Protein AF-X1F5Z0-F1 (afdb_monomer)

pLDDT: mean 87.12, std 14.04, range [44.06, 98.88]

Organism: NCBI:txid412755

Secondary structure (DSSP, 8-state):
-PPPPHHHHHHHHHHHHHHHHHHHHHHHHHHHHHHHHHHHHHHT----------------TTTSEE---EEE-SGGGGGGS-B-SSSSS-EEEESEEEE-SSSEEEEEES--S-EEEES-EEE-SSEEEEEESPPTT-EEEES-EEES-SEEEEEES-TT-EEES-EEES--EEEE-SSHHHHHT-EEES-EETTEE-----S-SSPPP-TTTB-

Radius of gyration: 33.87 Å; Cα contacts (8 Å, |Δi|>4): 432; chains: 1; bounding box: 71×100×68 Å

Foldseek 3Di:
DDDDPPVVVVVVVVVVVVVVVVVVVVVVVVVVVVVVVVVVVVVPPPPPPPPPPVPLPQDDLVQAAEDEAAEAAEPVSQPVADFCLDPPTGGEAERYEYADAAQERYYHEDEAAAYEYESYEAEYAAERHEYEHYDELRAEYESYEAEPHQADYEAYNHFLYEDEHYEYHNHYYHYHDPDPVRVVNYHHYNYYYNRAGADDDDPDDPDDDDVVRHD

Mean predicted aligned error: 12.74 Å

Nearest PDB structures (foldseek):
  6kfn-assembly1_A  TM=4.019E-01  e=7.550E-01  Paenibacillus sp. FPU-7
  2pyg-assembly1_A  TM=3.077E-01  e=1.567E+00  unclassified
  3grh-assembly1_A  TM=3.415E-01  e=6.084E+00  Escherichia coli K-12

Solvent-accessible surface area (backbone atoms only — not comparable to full-atom values): 11367 Å² total; per-residue (Å²): 134,85,77,73,57,70,67,58,53,53,50,52,50,54,52,51,52,54,51,50,54,50,51,53,52,50,52,52,51,52,51,50,52,51,53,52,49,53,51,51,56,63,68,61,65,72,77,72,76,74,70,73,69,74,74,80,78,68,82,52,76,84,78,31,46,79,43,75,69,44,75,29,73,39,68,75,62,46,71,85,45,54,68,65,17,54,83,85,48,28,28,41,48,70,36,34,24,24,75,47,88,43,54,51,18,35,34,39,30,58,29,78,63,20,29,28,43,28,53,26,36,24,28,8,55,35,24,8,34,34,38,34,50,31,44,68,59,24,47,35,42,32,47,28,39,18,36,64,7,70,26,15,35,34,40,33,52,37,38,40,23,37,43,31,49,28,36,16,36,79,27,38,82,43,79,45,58,96,43,71,69,46,56,68,45,43,50,70,42,75,28,28,20,74,91,23,44,47,75,76,87,74,95,77,74,96,71,86,82,61,66,91,63,38,73

InterPro domains:
  IPR011050 Pectin lyase fold/virulence factor [SSF51126] (84-204)
  IPR012334 Pectin lyase fold [G3DSA:2.160.20.10] (54-210)
  IPR022441 Parallel beta-helix repeat-2 [TIGR03804] (128-172)
  IPR039448 Right handed beta helix domain [PF13229] (92-168)

Sequence (215 aa):
ETQPPLEESITQNIYSIKSLIKCDLVKKKIILILLILTLAISALNINVQITAEENNYRPTSLELTPHDRISITSDSEFEVFPGSGTSEDPYLIDGYNITTTSDEGIYIRGTTKYFIIRNCYVDAREYGISIRNVAGGTATVINNTCDNNEYGILLWHSVSSTVANNTFTNCGLKIVEDTIDAYLSHTVENNWVNGKILGFYTNLDSTIIDEPVYG

Structure (mmCIF, N/CA/C/O backbone):
data_AF-X1F5Z0-F1
#
_entry.id   AF-X1F5Z0-F1
#
loop_
_atom_site.group_PDB
_atom_site.id
_atom_site.type_symbol
_atom_site.label_atom_id
_atom_site.label_alt_id
_atom_site.label_comp_id
_atom_site.label_asym_id
_atom_site.label_entity_id
_atom_site.label_seq_id
_atom_site.pdbx_PDB_ins_code
_atom_site.Cartn_x
_atom_site.Cartn_y
_atom_site.Cartn_z
_atom_site.occupancy
_atom_site.B_iso_or_equiv
_atom_site.auth_seq_id
_atom_site.auth_comp_id
_atom_site.auth_asym_id
_atom_site.auth_atom_id
_atom_site.pdbx_PDB_model_num
ATOM 1 N N . GLU A 1 1 ? -41.519 79.702 -41.492 1.00 51.94 1 GLU A N 1
ATOM 2 C CA . GLU A 1 1 ? -42.037 78.535 -40.750 1.00 51.94 1 GLU A CA 1
ATOM 3 C C . GLU A 1 1 ? -42.952 79.032 -39.645 1.00 51.94 1 GLU A C 1
ATOM 5 O O . GLU A 1 1 ? -42.532 79.863 -38.851 1.00 51.94 1 GLU A O 1
ATOM 10 N N . THR A 1 2 ? -44.224 78.641 -39.659 1.00 59.22 2 THR A N 1
ATOM 11 C CA . THR A 1 2 ? -45.218 79.060 -38.662 1.00 59.22 2 THR A CA 1
ATOM 12 C C . THR A 1 2 ? -45.065 78.212 -37.402 1.00 59.22 2 THR A C 1
ATOM 14 O O . THR A 1 2 ? -45.242 76.998 -37.457 1.00 59.22 2 THR A O 1
ATOM 17 N N . GLN A 1 3 ? -44.710 78.845 -36.284 1.00 59.31 3 GLN A N 1
ATOM 18 C CA . GLN A 1 3 ? -44.621 78.216 -34.964 1.00 59.31 3 GLN A CA 1
ATOM 19 C C . GLN A 1 3 ? -45.984 77.584 -34.591 1.00 59.31 3 GLN A C 1
ATOM 21 O O . GLN A 1 3 ? -47.010 78.224 -34.841 1.00 59.31 3 GLN A O 1
ATOM 26 N N . PRO A 1 4 ? -46.033 76.353 -34.041 1.00 64.12 4 PRO A N 1
ATOM 27 C CA . PRO A 1 4 ? -47.300 75.681 -33.749 1.00 64.12 4 PRO A CA 1
ATOM 28 C C . PRO A 1 4 ? -48.141 76.485 -32.736 1.00 64.12 4 PRO A C 1
ATOM 30 O O . PRO A 1 4 ? -47.559 77.172 -31.886 1.00 64.12 4 PRO A O 1
ATOM 33 N N . PRO A 1 5 ? -49.489 76.421 -32.801 1.00 73.00 5 PRO A N 1
ATOM 34 C CA . PRO A 1 5 ? -50.378 77.099 -31.861 1.00 73.00 5 PRO A CA 1
ATOM 35 C C . PRO A 1 5 ? -49.981 76.808 -30.410 1.00 73.00 5 PRO A C 1
ATOM 37 O O . PRO A 1 5 ? -49.608 75.684 -30.071 1.00 73.00 5 PRO A O 1
ATOM 40 N N . LEU A 1 6 ? -50.079 77.815 -29.537 1.00 70.75 6 LEU A N 1
ATOM 41 C CA . LEU A 1 6 ? -49.645 77.731 -28.136 1.00 70.75 6 LEU A CA 1
ATOM 42 C C . LEU A 1 6 ? -50.210 76.494 -27.404 1.00 70.75 6 LEU A C 1
ATOM 44 O O . LEU A 1 6 ? -49.490 75.851 -26.643 1.00 70.75 6 LEU A O 1
ATOM 48 N N . GLU A 1 7 ? -51.462 76.119 -27.680 1.00 74.12 7 GLU A N 1
ATOM 49 C CA . GLU A 1 7 ? -52.113 74.933 -27.103 1.00 74.12 7 GLU A CA 1
ATOM 50 C C . GLU A 1 7 ? -51.489 73.602 -27.552 1.00 74.12 7 GLU A C 1
ATOM 52 O O . GLU A 1 7 ? -51.362 72.675 -26.747 1.00 74.12 7 GLU A O 1
ATOM 57 N N . GLU A 1 8 ? -51.048 73.501 -28.807 1.00 74.75 8 GLU A N 1
ATOM 58 C CA . GLU A 1 8 ? -50.410 72.296 -29.348 1.00 74.75 8 GLU A CA 1
ATOM 59 C C . GLU A 1 8 ? -49.016 72.100 -28.727 1.00 74.75 8 GLU A C 1
ATOM 61 O O . GLU A 1 8 ? -48.663 70.997 -28.304 1.00 74.75 8 GLU A O 1
ATOM 66 N N . SER A 1 9 ? -48.273 73.198 -28.541 1.00 73.06 9 SER A N 1
ATOM 67 C CA . SER A 1 9 ? -46.980 73.209 -27.839 1.00 73.06 9 SER A CA 1
ATOM 68 C C . SER A 1 9 ? -47.107 72.788 -26.366 1.00 73.06 9 SER A C 1
ATOM 70 O O . SER A 1 9 ? -46.347 71.944 -25.882 1.00 73.06 9 SER A O 1
ATOM 72 N N . ILE A 1 10 ? -48.110 73.307 -25.646 1.00 75.00 10 ILE A N 1
ATOM 73 C CA . ILE A 1 10 ? -48.389 72.913 -24.254 1.00 75.00 10 ILE A CA 1
ATOM 74 C C . ILE A 1 10 ? -48.747 71.424 -24.176 1.00 75.00 10 ILE A C 1
ATOM 76 O O . ILE A 1 10 ? -48.232 70.700 -23.321 1.00 75.00 10 ILE A O 1
ATOM 80 N N . THR A 1 11 ? -49.585 70.949 -25.096 1.00 79.69 11 THR A N 1
ATOM 81 C CA . THR A 1 11 ? -50.021 69.551 -25.152 1.00 79.69 11 THR A CA 1
ATOM 82 C C . THR A 1 11 ? -48.836 68.606 -25.385 1.00 79.69 11 THR A C 1
ATOM 84 O O . THR A 1 11 ? -48.676 67.624 -24.655 1.00 79.69 11 THR A O 1
ATOM 87 N N . GLN A 1 12 ? -47.941 68.937 -26.319 1.00 75.25 12 GLN A N 1
ATOM 88 C CA . GLN A 1 12 ? -46.738 68.151 -26.606 1.00 75.25 12 GLN A CA 1
ATOM 89 C C . GLN A 1 12 ? -45.754 68.113 -25.424 1.00 75.25 12 GLN A C 1
ATOM 91 O O . GLN A 1 12 ? -45.166 67.064 -25.125 1.00 75.25 12 GLN A O 1
ATOM 96 N N . ASN A 1 13 ? -45.615 69.227 -24.699 1.00 79.00 13 ASN A N 1
ATOM 97 C CA . ASN A 1 13 ? -44.801 69.292 -23.485 1.00 79.00 13 ASN A CA 1
ATOM 98 C C . ASN A 1 13 ? -45.376 68.400 -22.373 1.00 79.00 13 ASN A C 1
ATOM 100 O O . ASN A 1 13 ? -44.633 67.648 -21.740 1.00 79.00 13 ASN A O 1
ATOM 104 N N . ILE A 1 14 ? -46.700 68.401 -22.181 1.00 81.06 14 ILE A N 1
ATOM 105 C CA . ILE A 1 14 ? -47.376 67.518 -21.216 1.00 81.06 14 ILE A CA 1
ATOM 106 C C . ILE A 1 14 ? -47.167 66.040 -21.580 1.00 81.06 14 ILE A C 1
ATOM 108 O O . ILE A 1 14 ? -46.874 65.230 -20.694 1.00 81.06 14 ILE A O 1
ATOM 112 N N . TYR A 1 15 ? -47.279 65.669 -22.861 1.00 82.69 15 TYR A N 1
ATOM 113 C CA . TYR A 1 15 ? -47.007 64.298 -23.312 1.00 82.69 15 TYR A CA 1
ATOM 114 C C . TYR A 1 15 ? -45.554 63.880 -23.057 1.00 82.69 15 TYR A C 1
ATOM 116 O O . TYR A 1 15 ? -45.313 62.787 -22.536 1.00 82.69 15 TYR A O 1
ATOM 124 N N . SER A 1 16 ? -44.595 64.762 -23.347 1.00 77.94 16 SER A N 1
ATOM 125 C CA . SER A 1 16 ? -43.167 64.512 -23.114 1.00 77.94 16 SER A CA 1
ATOM 126 C C . SER A 1 16 ? -42.857 64.305 -21.626 1.00 77.94 16 SER A C 1
ATOM 128 O O . SER A 1 16 ? -42.188 63.336 -21.263 1.00 77.94 16 SER A O 1
ATOM 130 N N . ILE A 1 17 ? -43.424 65.134 -20.741 1.00 77.88 17 ILE A N 1
ATOM 131 C CA . ILE A 1 17 ? -43.264 65.007 -19.282 1.00 77.88 17 ILE A CA 1
A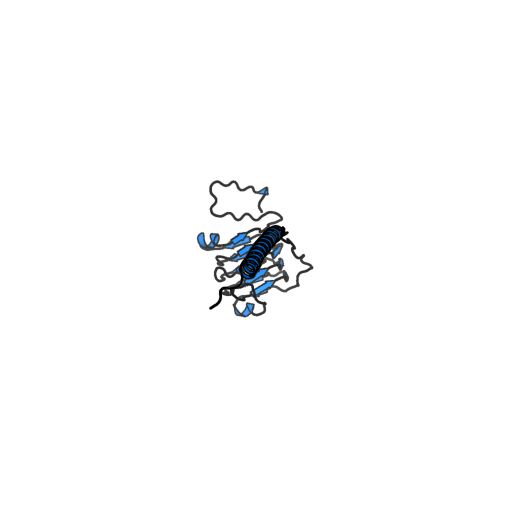TOM 132 C C . ILE A 1 17 ? -43.879 63.697 -18.763 1.00 77.88 17 ILE A C 1
ATOM 134 O O . ILE A 1 17 ? -43.242 62.979 -17.991 1.00 77.88 17 ILE A O 1
ATOM 138 N N . LYS A 1 18 ? -45.089 63.327 -19.210 1.00 81.56 18 LYS A N 1
ATOM 139 C CA . LYS A 1 18 ? -45.723 62.047 -18.833 1.00 81.56 18 LYS A CA 1
ATOM 140 C C . LYS A 1 18 ? -44.889 60.838 -19.271 1.00 81.56 18 LYS A C 1
ATOM 142 O O . LYS A 1 18 ? -44.788 59.865 -18.522 1.00 81.56 18 LYS A O 1
ATOM 147 N N . SER A 1 19 ? -44.286 60.901 -20.460 1.00 77.88 19 SER A N 1
ATOM 148 C CA . SER A 1 19 ? -43.391 59.858 -20.976 1.00 77.88 19 SER A CA 1
ATOM 149 C C . SER A 1 19 ? -42.132 59.706 -20.111 1.00 77.88 19 SER A C 1
ATOM 151 O O . SER A 1 19 ? -41.784 58.589 -19.721 1.00 77.88 19 SER A O 1
ATOM 153 N N . LEU A 1 20 ? -41.508 60.823 -19.719 1.00 72.81 20 LEU A N 1
ATOM 154 C CA . LEU A 1 20 ? -40.343 60.843 -18.825 1.00 72.81 20 LEU A CA 1
ATOM 155 C C . LEU A 1 20 ? -40.662 60.238 -17.448 1.00 72.81 20 LEU A C 1
ATOM 157 O O . LEU A 1 20 ? -39.958 59.333 -17.001 1.00 72.81 20 LEU A O 1
ATOM 161 N N . ILE A 1 21 ? -41.775 60.643 -16.822 1.00 81.69 21 ILE A N 1
ATOM 162 C CA . ILE A 1 21 ? -42.217 60.103 -15.521 1.00 81.69 21 ILE A CA 1
ATOM 163 C C . ILE A 1 21 ? -42.464 58.588 -15.606 1.00 81.69 21 ILE A C 1
ATOM 165 O O . ILE A 1 21 ? -42.086 57.836 -14.704 1.00 81.69 21 ILE A O 1
ATOM 169 N N . LYS A 1 22 ? -43.079 58.113 -16.698 1.00 82.00 22 LYS A N 1
ATOM 170 C CA . LYS A 1 22 ? -43.306 56.679 -16.928 1.00 82.00 22 LYS A CA 1
ATOM 171 C C . LYS A 1 22 ? -41.984 55.920 -17.075 1.00 82.00 22 LYS A C 1
ATOM 173 O O . LYS A 1 22 ? -41.853 54.843 -16.497 1.00 82.00 22 LYS A O 1
ATOM 178 N N . CYS A 1 23 ? -41.012 56.474 -17.801 1.00 76.12 23 CYS A N 1
ATOM 179 C CA . CYS A 1 23 ? -39.679 55.889 -17.964 1.00 76.12 23 CYS A CA 1
ATOM 180 C C . CYS A 1 23 ? -38.951 55.744 -16.616 1.00 76.12 23 CYS A C 1
ATOM 182 O O . CYS A 1 23 ? -38.438 54.668 -16.305 1.00 76.12 23 CYS A O 1
ATOM 184 N N . ASP A 1 24 ? -38.991 56.773 -15.766 1.00 83.00 24 ASP A N 1
ATOM 185 C CA . ASP A 1 24 ? -38.393 56.721 -14.425 1.00 83.00 24 ASP A CA 1
ATOM 186 C C . ASP A 1 24 ? -39.088 55.709 -13.508 1.00 83.00 24 ASP A C 1
ATOM 188 O O . ASP A 1 24 ? -38.429 54.990 -12.751 1.00 83.00 24 ASP A O 1
ATOM 192 N N . LEU A 1 25 ? -40.415 55.591 -13.601 1.00 81.88 25 LEU A N 1
ATOM 193 C CA . LEU A 1 25 ? -41.172 54.593 -12.847 1.00 81.88 25 LEU A CA 1
ATOM 194 C C . LEU A 1 25 ? -40.827 53.161 -13.290 1.00 81.88 25 LEU A C 1
ATOM 196 O O . LEU A 1 25 ? -40.727 52.267 -12.449 1.00 81.88 25 LEU A O 1
ATOM 200 N N . VAL A 1 26 ? -40.605 52.940 -14.591 1.00 85.00 26 VAL A N 1
ATOM 201 C CA . VAL A 1 26 ? -40.157 51.648 -15.137 1.00 85.00 26 VAL A CA 1
ATOM 202 C C . VAL A 1 26 ? -38.744 51.314 -14.652 1.00 85.00 26 VAL A C 1
ATOM 204 O O . VAL A 1 26 ? -38.532 50.208 -14.161 1.00 85.00 26 VAL A O 1
ATOM 207 N N . LYS A 1 27 ? -37.800 52.267 -14.684 1.00 79.69 27 LYS A N 1
ATOM 208 C CA . LYS A 1 27 ? -36.438 52.069 -14.151 1.00 79.69 27 LYS A CA 1
ATOM 209 C C . LYS A 1 27 ? -36.450 51.700 -12.667 1.00 79.69 27 LYS A C 1
ATOM 211 O O . LYS A 1 27 ? -35.790 50.743 -12.276 1.00 79.69 27 LYS A O 1
ATOM 216 N N . LYS A 1 28 ? -37.248 52.398 -11.846 1.00 82.88 28 LYS A N 1
ATOM 217 C CA . LYS A 1 28 ? -37.403 52.087 -10.412 1.00 82.88 28 LYS A CA 1
ATOM 218 C C . LYS A 1 28 ? -37.976 50.686 -10.179 1.00 82.88 28 LYS A C 1
ATOM 220 O O . LYS A 1 28 ? -37.492 49.982 -9.299 1.00 82.88 28 LYS A O 1
ATOM 225 N N . LYS A 1 29 ? -38.961 50.257 -10.980 1.00 86.44 29 LYS A N 1
ATOM 226 C CA . LYS A 1 29 ? -39.503 48.887 -10.919 1.00 86.44 29 LYS A CA 1
ATOM 227 C C . LYS A 1 29 ? -38.462 47.836 -11.306 1.00 86.44 29 LYS A C 1
ATOM 229 O O . LYS A 1 29 ? -38.373 46.824 -10.624 1.00 86.44 29 LYS A O 1
ATOM 234 N N . ILE A 1 30 ? -37.660 48.083 -12.343 1.00 82.25 30 ILE A N 1
ATOM 235 C CA . ILE A 1 30 ? -36.572 47.179 -12.750 1.00 82.25 30 ILE A CA 1
ATOM 236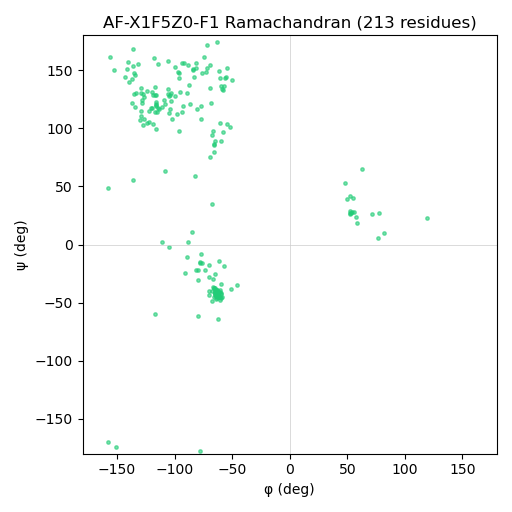 C C . ILE A 1 30 ? -35.524 47.065 -11.636 1.00 82.25 30 ILE A C 1
ATOM 238 O O . ILE A 1 30 ? -35.156 45.955 -11.271 1.00 82.25 30 ILE A O 1
ATOM 242 N N . ILE A 1 31 ? -35.103 48.184 -11.037 1.00 79.50 31 ILE A N 1
ATOM 243 C CA . ILE A 1 31 ? -34.155 48.187 -9.909 1.00 79.50 31 ILE A CA 1
ATOM 244 C C . ILE A 1 31 ? -34.717 47.404 -8.715 1.00 79.50 31 ILE A C 1
ATOM 246 O O . ILE A 1 31 ? -33.998 46.614 -8.111 1.00 79.50 31 ILE A O 1
ATOM 250 N N . LEU A 1 32 ? -36.004 47.578 -8.397 1.00 83.31 32 LEU A N 1
ATOM 251 C CA . LEU A 1 32 ? -36.651 46.848 -7.308 1.00 83.31 32 LEU A CA 1
ATOM 252 C C . LEU A 1 32 ? -36.718 45.338 -7.585 1.00 83.31 32 LEU A C 1
ATOM 254 O O . LEU A 1 32 ? -36.440 44.546 -6.692 1.00 83.31 32 LEU A O 1
ATOM 258 N N . ILE A 1 33 ? -37.033 44.935 -8.820 1.00 86.69 33 ILE A N 1
ATOM 259 C CA . ILE A 1 33 ? -37.032 43.522 -9.229 1.00 86.69 33 ILE A CA 1
ATOM 260 C C . ILE A 1 33 ? -35.622 42.931 -9.121 1.00 86.69 33 ILE A C 1
ATOM 262 O O . ILE A 1 33 ? -35.466 41.831 -8.599 1.00 86.69 33 ILE A O 1
ATOM 266 N N . LEU A 1 34 ? -34.594 43.667 -9.555 1.00 80.31 34 LEU A N 1
ATOM 267 C CA . LEU A 1 34 ? -33.200 43.235 -9.445 1.00 80.31 34 LEU A CA 1
ATOM 268 C C . LEU A 1 34 ? -32.759 43.086 -7.981 1.00 80.31 34 LEU A C 1
ATOM 270 O O . LEU A 1 34 ? -32.116 42.097 -7.656 1.00 80.31 34 LEU A O 1
ATOM 274 N N . LEU A 1 35 ? -33.157 44.003 -7.092 1.00 83.31 35 LEU A N 1
ATOM 275 C CA . LEU A 1 35 ? -32.893 43.906 -5.648 1.00 83.31 35 LEU A CA 1
ATOM 276 C C . LEU A 1 35 ? -33.588 42.701 -4.998 1.00 83.31 35 LEU A C 1
ATOM 278 O O . LEU A 1 35 ? -33.012 42.038 -4.141 1.00 83.31 35 LEU A O 1
ATOM 282 N N . ILE A 1 36 ? -34.824 42.400 -5.401 1.00 84.50 36 ILE A N 1
ATOM 283 C CA . ILE A 1 36 ? -35.547 41.221 -4.906 1.00 84.50 36 ILE A CA 1
ATOM 284 C C . ILE A 1 36 ? -34.876 39.937 -5.410 1.00 84.50 36 ILE A C 1
ATOM 286 O O . ILE A 1 36 ? -34.734 38.988 -4.644 1.00 84.50 36 ILE A O 1
ATOM 290 N N . LEU A 1 37 ? -34.422 39.912 -6.666 1.00 80.62 37 LEU A N 1
ATOM 291 C CA . LEU A 1 37 ? -33.699 38.774 -7.235 1.00 80.62 37 LEU A CA 1
ATOM 292 C C . LEU A 1 37 ? -32.353 38.542 -6.540 1.00 80.62 37 LEU A C 1
ATOM 294 O O . LEU A 1 37 ? -32.043 37.400 -6.218 1.00 80.62 37 LEU A O 1
ATOM 298 N N . THR A 1 38 ? -31.572 39.589 -6.250 1.00 78.31 38 THR A N 1
ATOM 299 C CA . THR A 1 38 ? -30.299 39.430 -5.526 1.00 78.31 38 THR A CA 1
ATOM 300 C C . THR A 1 38 ? -30.514 38.934 -4.098 1.00 78.31 38 THR A C 1
ATOM 302 O O . THR A 1 38 ? -29.800 38.033 -3.657 1.00 78.31 38 THR A O 1
ATOM 305 N N . LEU A 1 39 ? -31.534 39.446 -3.398 1.00 76.75 39 LEU A N 1
ATOM 306 C CA . LEU A 1 39 ? -31.925 38.950 -2.076 1.00 76.75 39 LEU A CA 1
ATOM 307 C C . LEU A 1 39 ? -32.388 37.486 -2.134 1.00 76.75 39 LEU A C 1
ATOM 309 O O . LEU A 1 39 ? -31.953 36.680 -1.313 1.00 76.75 39 LEU A O 1
ATOM 313 N N . ALA A 1 40 ? -33.194 37.108 -3.129 1.00 75.56 40 ALA A N 1
ATOM 314 C CA . ALA A 1 40 ? -33.645 35.729 -3.313 1.00 75.56 40 ALA A CA 1
ATOM 315 C C . ALA A 1 40 ? -32.484 34.763 -3.615 1.00 75.56 40 ALA A C 1
ATOM 317 O O . ALA A 1 40 ? -32.437 33.677 -3.046 1.00 75.56 40 ALA A O 1
ATOM 318 N N . ILE A 1 41 ? -31.513 35.169 -4.445 1.00 70.50 41 ILE A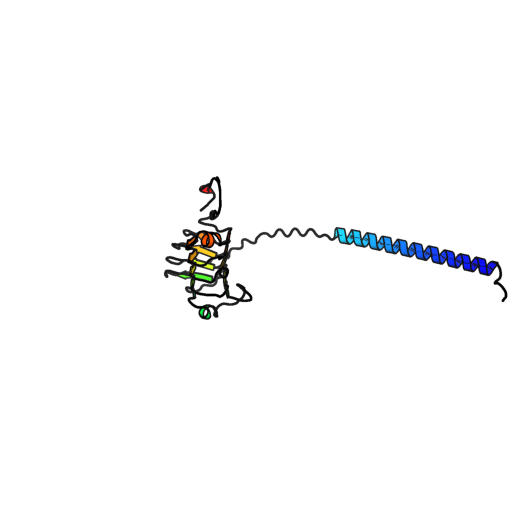 N 1
ATOM 319 C CA . ILE A 1 41 ? -30.297 34.386 -4.729 1.00 70.50 41 ILE A CA 1
ATOM 320 C C . ILE A 1 41 ? -29.440 34.235 -3.464 1.00 70.50 41 ILE A C 1
ATOM 322 O O . ILE A 1 41 ? -28.937 33.151 -3.194 1.00 70.50 41 ILE A O 1
ATOM 326 N N . SER A 1 42 ? -29.321 35.281 -2.640 1.00 68.44 42 SER A N 1
ATOM 327 C CA . SER A 1 42 ? -28.593 35.190 -1.364 1.00 68.44 42 SER A CA 1
ATOM 328 C C . SER A 1 42 ? -29.268 34.261 -0.342 1.00 68.44 42 SER A C 1
ATOM 330 O O . SER A 1 42 ? -28.583 33.625 0.457 1.00 68.44 42 SER A O 1
ATOM 332 N N . ALA A 1 43 ? -30.599 34.134 -0.400 1.00 65.50 43 ALA A N 1
ATOM 333 C CA . ALA A 1 43 ? -31.372 33.189 0.406 1.00 65.50 43 ALA A CA 1
ATOM 334 C C . ALA A 1 43 ? -31.314 31.745 -0.135 1.00 65.50 43 ALA A C 1
ATOM 336 O O . ALA A 1 43 ? -31.630 30.809 0.592 1.00 65.50 43 ALA A O 1
ATOM 337 N N . LEU A 1 44 ? -30.876 31.561 -1.387 1.00 63.56 44 LEU A N 1
ATOM 338 C CA . LEU A 1 44 ? -30.611 30.265 -2.022 1.00 63.56 44 LEU A CA 1
ATOM 339 C C . LEU A 1 44 ? -29.205 29.724 -1.722 1.00 63.56 44 LEU A C 1
ATOM 341 O O . LEU A 1 44 ? -28.810 28.722 -2.316 1.00 63.56 44 LEU A O 1
ATOM 345 N N . ASN A 1 45 ? -28.459 30.323 -0.787 1.00 60.16 45 ASN A N 1
ATOM 346 C CA . ASN A 1 45 ? -27.315 29.657 -0.168 1.00 60.16 45 ASN A CA 1
ATOM 347 C C . ASN A 1 45 ? -27.837 28.473 0.656 1.00 60.16 45 ASN A C 1
ATOM 349 O O . ASN A 1 45 ? -28.019 28.557 1.871 1.00 60.16 45 ASN A O 1
ATOM 353 N N . ILE A 1 46 ? -28.139 27.379 -0.041 1.00 59.72 46 ILE A N 1
ATOM 354 C CA . ILE A 1 46 ? -28.439 26.089 0.548 1.00 59.72 46 ILE A CA 1
ATOM 355 C C . ILE A 1 46 ? -27.177 25.712 1.309 1.00 59.72 46 ILE A C 1
ATOM 357 O O . ILE A 1 46 ? -26.161 25.340 0.726 1.00 59.72 46 ILE A O 1
ATOM 361 N N . ASN A 1 47 ? -27.252 25.836 2.628 1.00 59.38 47 ASN A N 1
ATOM 362 C CA . ASN A 1 47 ? -26.316 25.209 3.536 1.00 59.38 47 ASN A CA 1
ATOM 363 C C . ASN A 1 47 ? -26.599 23.704 3.453 1.00 59.38 47 ASN A C 1
ATOM 365 O O . ASN A 1 47 ? -27.277 23.133 4.306 1.00 59.38 47 ASN A O 1
ATOM 369 N N . VAL A 1 48 ? -26.156 23.067 2.364 1.00 50.03 48 VAL A N 1
ATOM 370 C CA . VAL A 1 48 ? -26.015 21.618 2.349 1.00 50.03 48 VAL A CA 1
ATOM 371 C C . VAL A 1 48 ? -24.887 21.367 3.331 1.00 50.03 48 VAL A C 1
ATOM 373 O O . VAL A 1 48 ? -23.710 21.459 2.987 1.00 50.03 48 VAL A O 1
ATOM 376 N N . GLN A 1 49 ? -25.242 21.104 4.585 1.00 55.88 49 GLN A N 1
ATOM 377 C CA . GLN A 1 49 ? -24.346 20.359 5.440 1.00 55.88 49 GLN A CA 1
ATOM 378 C C . GLN A 1 49 ? -24.272 18.966 4.827 1.00 55.88 49 GLN A C 1
ATOM 380 O O . GLN A 1 49 ? -25.048 18.078 5.163 1.00 55.88 49 GLN A O 1
ATOM 385 N N . ILE A 1 50 ? -23.362 18.802 3.866 1.00 50.38 50 ILE A N 1
ATOM 386 C CA . ILE A 1 50 ? -22.761 17.505 3.615 1.00 50.38 50 ILE A CA 1
ATOM 387 C C . ILE A 1 50 ? -21.967 17.263 4.891 1.00 50.38 50 ILE A C 1
ATOM 389 O O . ILE A 1 50 ? -20.796 17.618 4.998 1.00 50.38 50 ILE A O 1
ATOM 393 N N . THR A 1 51 ? -22.628 16.721 5.911 1.00 45.91 51 THR A N 1
ATOM 394 C CA . THR A 1 51 ? -21.931 15.793 6.778 1.00 45.91 51 THR A CA 1
ATOM 395 C C . THR A 1 51 ? -21.467 14.713 5.822 1.00 45.91 51 THR A C 1
ATOM 397 O O . THR A 1 51 ? -22.250 13.862 5.402 1.00 45.91 51 THR A O 1
ATOM 400 N N . ALA A 1 52 ? -20.216 14.814 5.377 1.00 45.75 52 ALA A N 1
ATOM 401 C CA . ALA A 1 52 ? -19.497 13.627 4.990 1.00 45.75 52 ALA A CA 1
ATOM 402 C C . ALA A 1 52 ? -19.480 12.806 6.278 1.00 45.75 52 ALA A C 1
ATOM 404 O O . ALA A 1 52 ? -18.626 12.990 7.139 1.00 45.75 52 ALA A O 1
ATOM 405 N N . GLU A 1 53 ? -20.507 11.982 6.474 1.00 46.19 53 GLU A N 1
ATOM 406 C CA . GLU A 1 53 ? -20.264 10.727 7.144 1.00 46.19 53 GLU A CA 1
ATOM 407 C C . GLU A 1 53 ? -19.152 10.127 6.292 1.00 46.19 53 GLU A C 1
ATOM 409 O O . GLU A 1 53 ? -19.373 9.780 5.128 1.00 46.19 53 GLU A O 1
ATOM 414 N N . GLU A 1 54 ? -17.915 10.174 6.794 1.00 50.84 54 GLU A N 1
ATOM 415 C CA . GLU A 1 54 ? -16.888 9.285 6.288 1.00 50.84 54 GLU A CA 1
ATOM 416 C C . GLU A 1 54 ? -17.535 7.915 6.384 1.00 50.84 54 GLU A C 1
ATOM 418 O O . GLU A 1 54 ? -17.735 7.385 7.479 1.00 50.84 54 GLU A O 1
ATOM 423 N N . ASN A 1 55 ? -18.015 7.414 5.247 1.00 44.06 55 ASN A N 1
ATOM 424 C CA . ASN A 1 55 ? -18.574 6.089 5.167 1.00 44.06 55 ASN A CA 1
ATOM 425 C C . ASN A 1 55 ? -17.394 5.172 5.472 1.00 44.06 55 ASN A C 1
ATOM 427 O O . ASN A 1 55 ? -16.686 4.743 4.566 1.00 44.06 55 ASN A O 1
ATOM 431 N N . ASN A 1 56 ? -17.190 4.874 6.757 1.00 54.75 56 ASN A N 1
ATOM 432 C CA . ASN A 1 56 ? -16.294 3.854 7.294 1.00 54.75 56 ASN A CA 1
ATOM 433 C C . ASN A 1 56 ? -16.814 2.457 6.919 1.00 54.75 56 ASN A C 1
ATOM 435 O O . ASN A 1 56 ? -16.729 1.509 7.699 1.00 54.75 56 ASN A O 1
ATOM 439 N N . TYR A 1 57 ? -17.408 2.339 5.731 1.00 59.91 57 TYR A N 1
ATOM 440 C CA . TYR A 1 57 ? -17.822 1.095 5.141 1.00 59.91 57 TYR A CA 1
ATOM 441 C C . TYR A 1 57 ? -16.551 0.317 4.832 1.00 59.91 57 TYR A C 1
ATOM 443 O O . TYR A 1 57 ? -15.854 0.557 3.847 1.00 59.91 57 TYR A O 1
ATOM 451 N N . ARG A 1 58 ? -16.227 -0.579 5.755 1.00 63.88 58 ARG A N 1
ATOM 452 C CA . ARG A 1 58 ? -15.192 -1.582 5.590 1.00 63.88 58 ARG A CA 1
ATOM 453 C C . ARG A 1 58 ? -15.889 -2.833 5.073 1.00 63.88 58 ARG A C 1
ATOM 455 O O . ARG A 1 58 ? -16.708 -3.377 5.819 1.00 63.88 58 ARG A O 1
ATOM 462 N N . PRO A 1 59 ? -15.616 -3.264 3.831 1.00 66.12 59 PRO A N 1
ATOM 463 C CA . PRO A 1 59 ? -16.190 -4.498 3.327 1.00 66.12 59 PRO A CA 1
ATOM 464 C C . PRO A 1 59 ? -15.776 -5.640 4.249 1.00 66.12 59 PRO A C 1
ATOM 466 O O . PRO A 1 59 ? -14.617 -5.760 4.656 1.00 66.12 59 PRO A O 1
ATOM 469 N N . THR A 1 60 ? -16.746 -6.462 4.621 1.00 73.88 60 THR A N 1
ATOM 470 C CA . THR A 1 60 ? -16.462 -7.685 5.369 1.00 73.88 60 THR A CA 1
ATOM 471 C C . THR A 1 60 ? -15.733 -8.671 4.459 1.00 73.88 60 THR A C 1
ATOM 473 O O . THR A 1 60 ? -15.908 -8.645 3.242 1.00 73.88 60 THR A O 1
ATOM 476 N N . SER A 1 61 ? -14.942 -9.588 5.022 1.00 67.38 61 SER A N 1
ATOM 477 C CA . SER A 1 61 ? -14.178 -10.562 4.224 1.00 67.38 61 SER A CA 1
ATOM 478 C C . SER A 1 61 ? -15.041 -11.438 3.298 1.00 67.38 61 SER A C 1
ATOM 480 O O . SER A 1 61 ? -14.520 -12.003 2.338 1.00 67.38 61 SER A O 1
ATOM 482 N N . LEU A 1 62 ? -16.352 -11.529 3.559 1.00 70.94 62 LEU A N 1
ATOM 483 C CA . LEU A 1 62 ? -17.335 -12.262 2.756 1.00 70.94 62 LEU A CA 1
ATOM 484 C C . LEU A 1 62 ? -17.798 -11.501 1.499 1.00 70.94 62 LEU A C 1
ATOM 486 O O . LEU A 1 62 ? -18.296 -12.120 0.563 1.00 70.94 62 LEU A O 1
ATOM 490 N N . GLU A 1 63 ? -17.653 -10.175 1.473 1.00 86.88 63 GLU A N 1
ATOM 491 C CA . GLU A 1 63 ? -18.007 -9.321 0.325 1.00 86.88 63 GLU A CA 1
ATOM 492 C C . GLU A 1 63 ? -16.839 -9.158 -0.662 1.00 86.88 63 GLU A C 1
ATOM 494 O O . GLU A 1 63 ? -17.018 -8.643 -1.765 1.00 86.88 63 GLU A O 1
ATOM 499 N N . LEU A 1 64 ? -15.645 -9.601 -0.266 1.00 93.31 64 LEU A N 1
ATOM 500 C CA . LEU A 1 64 ? -14.420 -9.506 -1.048 1.00 93.31 64 LEU A CA 1
ATOM 501 C C . LEU A 1 64 ? -14.292 -10.660 -2.046 1.00 93.31 64 LEU A C 1
ATOM 503 O O . LEU A 1 64 ? -14.732 -11.782 -1.798 1.00 93.31 64 LEU A O 1
ATOM 507 N N . THR A 1 65 ? -13.627 -10.392 -3.168 1.00 96.38 65 THR A N 1
ATOM 508 C CA . THR A 1 65 ? -13.367 -11.392 -4.208 1.00 96.38 65 THR A CA 1
ATOM 509 C C . THR A 1 65 ? -12.225 -12.308 -3.763 1.00 96.38 65 THR A C 1
ATOM 511 O O . THR A 1 65 ? -11.117 -11.809 -3.565 1.00 96.38 65 THR A O 1
ATOM 514 N N . PRO A 1 66 ? -12.431 -13.632 -3.612 1.00 97.38 66 PRO A N 1
ATOM 515 C CA . PRO A 1 66 ? -11.331 -14.543 -3.312 1.00 97.38 66 PRO A CA 1
ATOM 516 C C . PRO A 1 66 ? -10.257 -14.480 -4.399 1.00 97.38 66 PRO A C 1
ATOM 518 O O . PRO A 1 66 ? -10.579 -14.515 -5.589 1.00 97.38 66 PRO A O 1
ATOM 521 N N . HIS A 1 67 ? -8.993 -14.402 -3.997 1.00 97.38 67 HIS A N 1
ATOM 522 C CA . HIS A 1 67 ? -7.859 -14.368 -4.912 1.00 97.38 67 HIS A CA 1
ATOM 523 C C . HIS A 1 67 ? -6.687 -15.159 -4.321 1.00 97.38 67 HIS A C 1
ATOM 525 O O . HIS A 1 67 ? -6.457 -15.143 -3.111 1.00 97.38 67 HIS A O 1
ATOM 531 N N . ASP A 1 68 ? -5.930 -15.842 -5.180 1.00 97.62 68 ASP A N 1
ATOM 532 C CA . ASP A 1 68 ? -4.662 -16.459 -4.785 1.00 97.62 68 ASP A CA 1
ATOM 533 C C . ASP A 1 68 ? -3.646 -15.385 -4.353 1.00 97.62 68 ASP A C 1
ATOM 535 O O . ASP A 1 68 ? -3.875 -14.181 -4.493 1.00 97.62 68 ASP A O 1
ATOM 539 N N . ARG A 1 69 ? -2.476 -15.787 -3.848 1.00 97.56 69 ARG A N 1
ATOM 540 C CA . ARG A 1 69 ? -1.421 -14.806 -3.548 1.00 97.56 69 ARG A CA 1
ATOM 541 C C . ARG A 1 69 ? -1.056 -13.982 -4.789 1.00 97.56 69 ARG A C 1
ATOM 543 O O . ARG A 1 69 ? -0.974 -14.514 -5.898 1.00 97.56 69 ARG A O 1
ATOM 550 N N . ILE A 1 70 ? -0.770 -12.702 -4.588 1.00 98.62 70 ILE A N 1
ATOM 551 C CA . ILE A 1 70 ? -0.348 -11.780 -5.645 1.00 98.62 70 ILE A CA 1
ATOM 552 C C . ILE A 1 70 ? 1.158 -11.577 -5.531 1.00 98.62 70 ILE A C 1
ATOM 554 O O . ILE A 1 70 ? 1.682 -11.290 -4.458 1.00 98.62 70 ILE A O 1
ATOM 558 N N . SER A 1 71 ? 1.867 -11.723 -6.645 1.00 98.12 71 SER A N 1
ATOM 559 C CA . SER A 1 71 ? 3.310 -11.518 -6.713 1.00 98.12 71 SER A CA 1
ATOM 560 C C . SER A 1 71 ? 3.646 -10.746 -7.969 1.00 98.12 71 SER A C 1
ATOM 562 O O . SER A 1 71 ? 3.332 -11.204 -9.061 1.00 98.12 71 SER A O 1
ATOM 564 N N . ILE A 1 72 ? 4.283 -9.595 -7.785 1.00 98.31 72 ILE A N 1
ATOM 565 C CA . ILE A 1 72 ? 4.666 -8.673 -8.844 1.00 98.31 72 ILE A CA 1
ATOM 566 C C . ILE A 1 72 ? 6.137 -8.326 -8.650 1.00 98.31 72 ILE A C 1
ATOM 568 O O . ILE A 1 72 ? 6.510 -7.607 -7.723 1.00 98.31 72 ILE A O 1
ATOM 572 N N . THR A 1 73 ? 6.994 -8.863 -9.509 1.00 97.06 73 THR A N 1
ATOM 573 C CA . THR A 1 73 ? 8.453 -8.677 -9.430 1.00 97.06 73 THR A CA 1
ATOM 574 C C . THR A 1 73 ? 9.028 -7.819 -10.553 1.00 97.06 73 THR A C 1
ATOM 576 O O . THR A 1 73 ? 10.243 -7.609 -10.616 1.00 97.06 73 THR A O 1
ATOM 579 N N . SER A 1 74 ? 8.159 -7.319 -11.432 1.00 93.75 74 SER A N 1
ATOM 580 C CA . SER A 1 74 ? 8.500 -6.500 -12.590 1.00 93.75 74 SER A CA 1
ATOM 581 C C . SER A 1 74 ? 7.317 -5.634 -13.035 1.00 93.75 74 SER A C 1
ATOM 583 O O . SER A 1 74 ? 6.165 -5.934 -12.724 1.00 93.75 74 SER A O 1
ATOM 585 N N . ASP A 1 75 ? 7.590 -4.581 -13.810 1.00 95.69 75 ASP A N 1
ATOM 586 C CA . ASP A 1 75 ? 6.550 -3.691 -14.349 1.00 95.69 75 ASP A CA 1
ATOM 587 C C . ASP A 1 75 ? 5.531 -4.431 -15.239 1.00 95.69 75 ASP A C 1
ATOM 589 O O . ASP A 1 75 ? 4.356 -4.083 -15.224 1.00 95.69 75 ASP A O 1
ATOM 593 N N . SER A 1 76 ? 5.947 -5.462 -15.984 1.00 94.75 76 SER A N 1
ATOM 594 C CA . SER A 1 76 ? 5.053 -6.224 -16.870 1.00 94.75 76 SER A CA 1
ATOM 595 C C . SER A 1 76 ? 4.046 -7.098 -16.120 1.00 94.75 76 SER A C 1
ATOM 597 O O . SER A 1 76 ? 2.960 -7.359 -16.624 1.00 94.75 76 SER A O 1
ATOM 599 N N . GLU A 1 77 ? 4.381 -7.555 -14.910 1.00 96.25 77 GLU A N 1
ATOM 600 C CA . GLU A 1 77 ? 3.476 -8.390 -14.103 1.00 96.25 77 GLU A CA 1
ATOM 601 C C . GLU A 1 77 ? 2.273 -7.603 -13.567 1.00 96.25 77 GLU A C 1
ATOM 603 O O . GLU A 1 77 ? 1.258 -8.198 -13.214 1.00 96.25 77 GLU A O 1
ATOM 608 N N . PHE A 1 78 ? 2.347 -6.271 -13.553 1.00 94.00 78 PHE A N 1
ATOM 609 C CA . PHE A 1 78 ? 1.210 -5.435 -13.193 1.00 94.00 78 PHE A CA 1
ATOM 610 C C . PHE A 1 78 ? 0.118 -5.372 -14.266 1.00 94.00 78 PHE A C 1
ATOM 612 O O . PHE A 1 78 ? -1.018 -5.054 -13.932 1.00 94.00 78 PHE A O 1
ATOM 619 N N . GLU A 1 79 ? 0.423 -5.659 -15.536 1.00 92.62 79 GLU A N 1
ATOM 620 C CA . GLU A 1 79 ? -0.489 -5.420 -16.670 1.00 92.62 79 GLU A CA 1
ATOM 621 C C . GLU A 1 79 ? -1.811 -6.203 -16.592 1.00 92.62 79 GLU A C 1
ATOM 623 O O . GLU A 1 79 ? -2.765 -5.881 -17.298 1.00 92.62 79 GLU A O 1
ATOM 628 N N . VAL A 1 80 ? -1.886 -7.208 -15.715 1.00 95.56 80 VAL A N 1
ATOM 629 C CA . VAL A 1 80 ? -3.112 -7.968 -15.432 1.00 95.56 80 VAL A CA 1
ATOM 630 C C . VAL A 1 80 ? -4.113 -7.205 -14.555 1.00 95.56 80 VAL A C 1
ATOM 632 O O . VAL A 1 80 ? -5.278 -7.594 -14.488 1.00 95.56 80 VAL A O 1
ATOM 635 N N . PHE A 1 81 ? -3.680 -6.136 -13.883 1.00 96.56 81 PHE A N 1
ATOM 636 C CA . PHE A 1 81 ? -4.520 -5.308 -13.023 1.00 96.56 81 PHE A CA 1
ATOM 637 C C . PHE A 1 81 ? -5.048 -4.076 -13.776 1.00 96.56 81 PHE A C 1
ATOM 639 O O . PHE A 1 81 ? -4.374 -3.546 -14.661 1.00 96.56 81 PHE A O 1
ATOM 646 N N . PRO A 1 82 ? -6.259 -3.596 -13.439 1.00 94.75 82 PRO A N 1
ATOM 647 C CA . PRO A 1 82 ? -6.821 -2.381 -14.026 1.00 94.75 82 PRO A CA 1
ATOM 648 C C . PRO A 1 82 ? -6.110 -1.111 -13.515 1.00 94.75 82 PRO A C 1
ATOM 650 O O . PRO A 1 82 ? -5.290 -1.175 -12.599 1.00 94.75 82 PRO A O 1
ATOM 653 N N . GLY A 1 83 ? -6.421 0.046 -14.108 1.00 81.62 83 GLY A N 1
ATOM 654 C CA . GLY A 1 83 ? -5.759 1.333 -13.847 1.00 81.62 83 GLY A CA 1
ATOM 655 C C . GLY A 1 83 ? -6.561 2.352 -13.023 1.00 81.62 83 GLY A C 1
ATOM 656 O O . GLY A 1 83 ? -7.789 2.287 -12.976 1.00 81.62 83 GLY A O 1
ATOM 657 N N . SER A 1 84 ? -5.801 3.278 -12.416 1.00 75.75 84 SER A N 1
ATOM 658 C CA . SER A 1 84 ? -6.130 4.501 -11.643 1.00 75.75 84 SER A CA 1
ATOM 659 C C . SER A 1 84 ? -5.660 4.548 -10.177 1.00 75.75 84 SER A C 1
ATOM 661 O O . SER A 1 84 ? -6.143 5.341 -9.367 1.00 75.75 84 SER A O 1
ATOM 663 N N . GLY A 1 85 ? -4.639 3.771 -9.845 1.00 71.38 85 GLY A N 1
ATOM 664 C CA . GLY A 1 85 ? -3.620 4.075 -8.840 1.00 71.38 85 GLY A CA 1
ATOM 665 C C . GLY A 1 85 ? -2.500 4.979 -9.367 1.00 71.38 85 GLY A C 1
ATOM 666 O O . GLY A 1 85 ? -1.340 4.592 -9.364 1.00 71.38 85 GLY A O 1
ATOM 667 N N . THR A 1 86 ? -2.882 6.174 -9.828 1.00 82.56 86 THR A N 1
ATOM 668 C CA . THR A 1 86 ? -2.216 7.053 -10.814 1.00 82.56 86 THR A CA 1
ATOM 669 C C . THR A 1 86 ? -0.751 7.453 -10.534 1.00 82.56 86 THR A C 1
ATOM 671 O O . THR A 1 86 ? -0.421 7.758 -9.398 1.00 82.56 86 THR A O 1
ATOM 674 N N . SER A 1 87 ? 0.139 7.583 -11.533 1.00 79.69 87 SER A N 1
ATOM 675 C CA . SER A 1 87 ? 0.324 8.839 -12.294 1.00 79.69 87 SER A CA 1
ATOM 676 C C . SER A 1 87 ? -0.201 8.848 -13.751 1.00 79.69 87 SER A C 1
ATOM 678 O O . SER A 1 87 ? 0.562 9.035 -14.693 1.00 79.69 87 SER A O 1
ATOM 680 N N . GLU A 1 88 ? -1.515 8.699 -13.921 1.00 85.00 88 GLU A N 1
ATOM 681 C CA . GLU A 1 88 ? -2.273 8.646 -15.188 1.00 85.00 88 GLU A CA 1
ATOM 682 C C . GLU A 1 88 ? -1.891 7.457 -16.082 1.00 85.00 88 GLU A C 1
ATOM 684 O O . GLU A 1 88 ? -1.307 7.609 -17.144 1.00 85.00 88 GLU A O 1
ATOM 689 N N . ASP A 1 89 ? -2.103 6.198 -15.729 1.00 81.31 89 ASP A N 1
ATOM 690 C CA . ASP A 1 89 ? -3.244 5.590 -15.046 1.00 81.31 89 ASP A CA 1
ATOM 691 C C . ASP A 1 89 ? -2.836 4.253 -14.367 1.00 81.31 89 ASP A C 1
ATOM 693 O O . ASP A 1 89 ? -3.423 3.210 -14.634 1.00 81.31 89 ASP A O 1
ATOM 697 N N . PRO A 1 90 ? -1.739 4.180 -13.593 1.00 87.12 90 PRO A N 1
ATOM 698 C CA . PRO A 1 90 ? -1.212 2.881 -13.156 1.00 87.12 90 PRO A CA 1
ATOM 699 C C . PRO A 1 90 ? -2.008 2.254 -11.995 1.00 87.12 90 PRO A C 1
ATOM 701 O O . PRO A 1 90 ? -3.083 2.726 -11.666 1.00 87.12 90 PRO A O 1
ATOM 704 N N . TYR A 1 91 ? -1.581 1.098 -11.499 1.00 98.62 91 TYR A N 1
ATOM 705 C CA . TYR A 1 91 ? -2.469 -0.043 -11.246 1.00 98.62 91 TYR A CA 1
ATOM 706 C C . TYR A 1 91 ? -3.270 -0.008 -9.943 1.00 98.62 91 TYR A C 1
ATOM 708 O O . TYR A 1 91 ? -2.839 0.526 -8.922 1.00 98.62 91 TYR A O 1
ATOM 716 N N . LEU A 1 92 ? -4.433 -0.650 -9.966 1.00 98.38 92 LEU A N 1
ATOM 717 C CA . LEU A 1 92 ? -5.329 -0.772 -8.828 1.00 98.38 92 LEU A CA 1
ATOM 718 C C . LEU A 1 92 ? -5.543 -2.247 -8.462 1.00 98.38 92 LEU A C 1
ATOM 720 O O . LEU A 1 92 ? -6.110 -3.022 -9.231 1.00 98.38 92 LEU A O 1
ATOM 724 N N . ILE A 1 93 ? -5.128 -2.607 -7.249 1.00 98.56 93 ILE A N 1
ATOM 725 C CA . ILE A 1 93 ? -5.449 -3.875 -6.590 1.00 98.56 93 ILE A CA 1
ATOM 726 C C . ILE A 1 93 ? -6.552 -3.561 -5.573 1.00 98.56 93 ILE A C 1
ATOM 728 O O . ILE A 1 93 ? -6.292 -2.882 -4.581 1.00 98.56 93 ILE A O 1
ATOM 732 N N . ASP A 1 94 ? -7.789 -3.987 -5.845 1.00 97.50 94 ASP A N 1
ATOM 733 C CA . ASP A 1 94 ? -8.980 -3.568 -5.092 1.00 97.50 94 ASP A CA 1
ATOM 734 C C . ASP A 1 94 ? -9.899 -4.747 -4.768 1.00 97.50 94 ASP A C 1
ATOM 736 O O . ASP A 1 94 ? -10.281 -5.503 -5.661 1.00 97.50 94 ASP A O 1
ATOM 740 N N . GLY A 1 95 ? -10.292 -4.869 -3.500 1.00 96.94 95 GLY A N 1
ATOM 741 C CA . GLY A 1 95 ? -11.410 -5.726 -3.108 1.00 96.94 95 GLY A CA 1
ATOM 742 C C . GLY A 1 95 ? -11.109 -7.227 -3.057 1.00 96.94 95 GLY A C 1
ATOM 743 O O . GLY A 1 95 ? -12.033 -8.024 -3.241 1.00 96.94 95 GLY A O 1
ATOM 744 N N . TYR A 1 96 ? -9.857 -7.632 -2.820 1.00 98.12 96 TYR A N 1
ATOM 745 C CA . TYR A 1 96 ? -9.481 -9.049 -2.759 1.00 98.12 96 TYR A CA 1
ATOM 746 C C . TYR A 1 96 ? -9.437 -9.618 -1.341 1.00 98.12 96 TYR A C 1
ATOM 748 O O . TYR A 1 96 ? -8.991 -8.962 -0.403 1.00 98.12 96 TYR A O 1
ATOM 756 N N . ASN A 1 97 ? -9.849 -10.877 -1.206 1.00 98.00 97 ASN A N 1
ATOM 757 C CA . ASN A 1 97 ? -9.613 -11.705 -0.030 1.00 98.00 97 ASN A CA 1
ATOM 758 C C . ASN A 1 97 ? -8.520 -12.725 -0.354 1.00 98.00 97 ASN A C 1
ATOM 760 O O . ASN A 1 97 ? -8.723 -13.610 -1.187 1.00 98.00 97 ASN A O 1
ATOM 764 N N . ILE A 1 98 ? -7.372 -12.574 0.300 1.00 98.31 98 ILE A N 1
ATOM 765 C CA . ILE A 1 98 ? -6.191 -13.408 0.113 1.00 98.31 98 ILE A CA 1
ATOM 766 C C . ILE A 1 98 ? -5.898 -14.091 1.445 1.00 98.31 98 ILE A C 1
ATOM 768 O O . ILE A 1 98 ? -5.365 -13.479 2.367 1.00 98.31 98 ILE A O 1
ATOM 772 N N . THR A 1 99 ? -6.233 -15.375 1.532 1.00 97.44 99 THR A N 1
ATOM 773 C CA . THR A 1 99 ? -5.874 -16.242 2.659 1.00 97.44 99 THR A CA 1
ATOM 774 C C . THR A 1 99 ? -4.947 -17.330 2.143 1.00 97.44 99 THR A C 1
ATOM 776 O O . THR A 1 99 ? -5.346 -18.156 1.322 1.00 97.44 99 THR A O 1
ATOM 779 N N . THR A 1 100 ? -3.694 -17.327 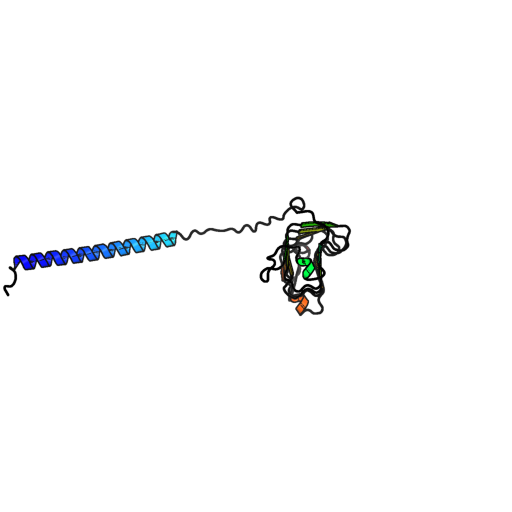2.589 1.00 96.56 100 THR A N 1
ATOM 780 C CA . THR A 1 100 ? -2.657 -18.222 2.069 1.00 96.56 100 THR A CA 1
ATOM 781 C C . THR A 1 100 ? -1.738 -18.726 3.172 1.00 96.56 100 THR A C 1
ATOM 783 O O . THR A 1 100 ? -1.477 -18.048 4.155 1.00 96.56 100 THR A O 1
ATOM 786 N N . THR A 1 101 ? -1.180 -19.922 2.989 1.00 96.31 101 THR A N 1
ATOM 787 C CA . THR A 1 101 ? -0.118 -20.455 3.860 1.00 96.31 101 THR A CA 1
ATOM 788 C C . THR A 1 101 ? 1.283 -20.056 3.391 1.00 96.31 101 THR A C 1
ATOM 790 O O . THR A 1 101 ? 2.274 -20.527 3.946 1.00 96.31 101 THR A O 1
ATOM 793 N N . SER A 1 102 ? 1.371 -19.270 2.316 1.00 97.44 102 SER A N 1
ATOM 794 C CA . SER A 1 102 ? 2.630 -18.729 1.802 1.00 97.44 102 SER A CA 1
ATOM 795 C C . SER A 1 102 ? 3.148 -17.602 2.689 1.00 97.44 102 SER A C 1
ATOM 797 O O . SER A 1 102 ? 2.394 -16.999 3.451 1.00 97.44 102 SER A O 1
ATOM 799 N N . ASP A 1 103 ? 4.434 -17.308 2.544 1.00 97.69 103 ASP A N 1
ATOM 800 C CA . ASP A 1 103 ? 5.134 -16.300 3.338 1.00 97.69 103 ASP A CA 1
ATOM 801 C C . ASP A 1 103 ? 4.562 -14.911 3.069 1.00 97.69 103 ASP A C 1
ATOM 803 O O . ASP A 1 103 ? 4.279 -14.183 4.015 1.00 97.69 103 ASP A O 1
ATOM 807 N N . GLU A 1 104 ? 4.298 -14.585 1.798 1.00 98.12 104 GLU A N 1
ATOM 808 C CA . GLU A 1 104 ? 3.672 -13.323 1.407 1.00 98.12 104 GLU A CA 1
ATOM 809 C C . GLU A 1 104 ? 2.309 -13.492 0.729 1.00 98.12 104 GLU A C 1
ATOM 811 O O . GLU A 1 104 ? 2.155 -14.306 -0.195 1.00 98.12 104 GLU A O 1
ATOM 816 N N . GLY A 1 105 ? 1.351 -12.655 1.145 1.00 98.62 105 GLY A N 1
ATOM 817 C CA . GLY A 1 105 ? 0.024 -12.535 0.538 1.00 98.62 105 GLY A CA 1
ATOM 818 C C . GLY A 1 105 ? 0.038 -11.678 -0.728 1.00 98.62 105 GLY A C 1
ATOM 819 O O . GLY A 1 105 ? -0.250 -12.174 -1.818 1.00 98.62 105 GLY A O 1
ATOM 820 N N . ILE A 1 106 ? 0.414 -10.403 -0.595 1.00 98.81 106 ILE A N 1
ATOM 821 C CA . ILE A 1 106 ? 0.666 -9.480 -1.709 1.00 98.81 106 ILE A CA 1
ATOM 822 C C . ILE A 1 106 ? 2.132 -9.065 -1.664 1.00 98.81 106 ILE A C 1
ATOM 824 O O . ILE A 1 106 ? 2.565 -8.368 -0.749 1.00 98.81 106 ILE A O 1
ATOM 828 N N . TYR A 1 107 ? 2.900 -9.464 -2.669 1.00 98.81 107 TYR A N 1
ATOM 829 C CA . TYR A 1 107 ? 4.309 -9.121 -2.795 1.00 98.81 107 TYR A CA 1
ATOM 830 C C . TYR A 1 107 ? 4.551 -8.263 -4.030 1.00 98.81 107 TYR A C 1
ATOM 832 O O . TYR A 1 107 ? 4.252 -8.685 -5.145 1.00 98.81 107 TYR A O 1
ATOM 840 N N . ILE A 1 108 ? 5.120 -7.074 -3.839 1.00 98.81 108 ILE A N 1
ATOM 841 C CA . ILE A 1 108 ? 5.467 -6.147 -4.918 1.00 98.81 108 ILE A CA 1
ATOM 842 C C . ILE A 1 108 ? 6.921 -5.724 -4.756 1.00 98.81 108 ILE A C 1
ATOM 844 O O . ILE A 1 108 ? 7.322 -5.205 -3.711 1.00 98.81 108 ILE A O 1
ATOM 848 N N . ARG A 1 109 ? 7.731 -5.922 -5.797 1.00 98.38 109 ARG A N 1
ATOM 849 C CA . ARG A 1 109 ? 9.145 -5.554 -5.778 1.00 98.38 109 ARG A CA 1
ATOM 850 C C . ARG A 1 109 ? 9.623 -4.948 -7.087 1.00 98.38 109 ARG A C 1
ATOM 852 O O . ARG A 1 109 ? 9.340 -5.477 -8.154 1.00 98.38 109 ARG A O 1
ATOM 859 N N . GLY A 1 110 ? 10.468 -3.919 -6.977 1.00 95.62 110 GLY A N 1
ATOM 860 C CA . GLY A 1 110 ? 11.318 -3.468 -8.084 1.00 95.62 110 GLY A CA 1
ATOM 861 C C . GLY A 1 110 ? 10.578 -2.764 -9.219 1.00 95.62 110 GLY A C 1
ATOM 862 O O . GLY A 1 110 ? 11.042 -2.810 -10.355 1.00 95.62 110 GLY A O 1
ATOM 863 N N . THR A 1 111 ? 9.434 -2.144 -8.929 1.00 97.06 111 THR A N 1
ATOM 864 C CA . THR A 1 111 ? 8.619 -1.440 -9.927 1.00 97.06 111 THR A CA 1
ATOM 865 C C . THR A 1 111 ? 8.838 0.068 -9.902 1.00 97.06 111 THR A C 1
ATOM 867 O O . THR A 1 111 ? 9.151 0.658 -8.864 1.00 97.06 111 THR A O 1
ATOM 870 N N . THR A 1 112 ? 8.623 0.694 -11.058 1.00 96.62 112 THR A N 1
ATOM 871 C CA . THR A 1 112 ? 8.566 2.157 -11.204 1.00 96.62 112 THR A CA 1
ATOM 872 C C . THR A 1 112 ? 7.146 2.691 -11.386 1.00 96.62 112 THR A C 1
ATOM 874 O O . THR A 1 112 ? 6.945 3.900 -11.503 1.00 96.62 112 THR A O 1
ATOM 877 N N . LYS A 1 113 ? 6.153 1.800 -11.440 1.00 98.19 113 LYS A N 1
ATOM 878 C CA . LYS A 1 113 ? 4.751 2.138 -11.684 1.00 98.19 113 LYS A CA 1
ATOM 879 C C . LYS A 1 113 ? 4.088 2.569 -10.386 1.00 98.19 113 LYS A C 1
ATOM 881 O O . LYS A 1 113 ? 4.382 2.006 -9.338 1.00 98.19 113 LYS A O 1
ATOM 886 N N . TYR A 1 114 ? 3.179 3.540 -10.466 1.00 98.56 114 TYR A N 1
ATOM 887 C CA . TYR A 1 114 ? 2.331 3.851 -9.319 1.00 98.56 114 TYR A CA 1
ATOM 888 C C . TYR A 1 114 ? 1.298 2.748 -9.127 1.00 98.56 114 TYR A C 1
ATOM 890 O O . TYR A 1 114 ? 0.892 2.084 -10.079 1.00 98.56 114 TYR A O 1
ATOM 898 N N . PHE A 1 115 ? 0.908 2.510 -7.887 1.00 98.81 115 PHE A N 1
ATOM 899 C CA . PHE A 1 115 ? -0.128 1.542 -7.597 1.00 98.81 115 PHE A CA 1
ATOM 900 C C . PHE A 1 115 ? -0.856 1.883 -6.306 1.00 98.81 115 PHE A C 1
ATOM 902 O O . PHE A 1 115 ? -0.290 2.442 -5.361 1.00 98.81 115 PHE A O 1
ATOM 909 N N . ILE A 1 116 ? -2.124 1.487 -6.263 1.00 98.88 116 ILE A N 1
ATOM 910 C CA . ILE A 1 116 ? -2.938 1.495 -5.055 1.00 98.88 116 ILE A CA 1
ATOM 911 C C . ILE A 1 116 ? -3.308 0.053 -4.714 1.00 98.88 116 ILE A C 1
ATOM 913 O O . ILE A 1 116 ? -3.858 -0.661 -5.551 1.00 98.88 116 ILE A O 1
ATOM 917 N N . ILE A 1 117 ? -3.056 -0.350 -3.470 1.00 98.88 117 ILE A N 1
ATOM 918 C CA . ILE A 1 117 ? -3.654 -1.543 -2.865 1.00 98.88 117 ILE A CA 1
ATOM 919 C C . ILE A 1 117 ? -4.742 -1.063 -1.914 1.00 98.88 117 ILE A C 1
ATOM 921 O O . ILE A 1 117 ? -4.433 -0.357 -0.945 1.00 98.88 117 ILE A O 1
ATOM 925 N N . ARG A 1 118 ? -6.002 -1.419 -2.176 1.00 98.00 118 ARG A N 1
ATOM 926 C CA . ARG A 1 118 ? -7.113 -1.010 -1.320 1.00 98.00 118 ARG A CA 1
ATOM 927 C C . ARG A 1 118 ? -8.181 -2.058 -1.090 1.00 98.00 118 ARG A C 1
ATOM 929 O O . ARG A 1 118 ? -8.373 -2.959 -1.897 1.00 98.00 118 ARG A O 1
ATOM 936 N N . ASN A 1 119 ? -8.904 -1.894 0.016 1.00 97.25 119 ASN A N 1
ATOM 937 C CA . ASN A 1 119 ? -10.063 -2.711 0.375 1.00 97.25 119 ASN A CA 1
ATOM 938 C C . ASN A 1 119 ? -9.782 -4.224 0.340 1.00 97.25 119 ASN A C 1
ATOM 940 O O . ASN A 1 119 ? -10.682 -5.006 0.051 1.00 97.25 119 ASN A O 1
ATOM 944 N N . CYS A 1 120 ? -8.541 -4.649 0.588 1.00 98.06 120 CYS A N 1
ATOM 945 C CA . CYS A 1 120 ? -8.180 -6.061 0.607 1.00 98.06 120 CYS A CA 1
ATOM 946 C C . CYS A 1 120 ? -8.181 -6.610 2.038 1.00 98.06 120 CYS A C 1
ATOM 948 O O . CYS A 1 120 ? -7.842 -5.901 2.987 1.00 98.06 120 CYS A O 1
ATOM 950 N N . TYR A 1 121 ? -8.509 -7.890 2.180 1.00 98.12 121 TYR A N 1
ATOM 951 C CA . TYR A 1 121 ? -8.234 -8.689 3.371 1.00 98.12 121 TYR A CA 1
ATOM 952 C C . TYR A 1 121 ? -7.069 -9.624 3.062 1.00 98.12 121 TYR A C 1
ATOM 954 O O . TYR A 1 121 ? -7.107 -10.328 2.051 1.00 98.12 121 TYR A O 1
ATOM 962 N N . VAL A 1 122 ? -6.040 -9.620 3.909 1.00 98.44 122 VAL A N 1
ATOM 963 C CA . VAL A 1 122 ? -4.827 -10.408 3.688 1.00 98.44 122 VAL A CA 1
ATOM 964 C C . VAL A 1 122 ? -4.397 -11.137 4.960 1.00 98.44 122 VAL A C 1
ATOM 966 O O . VAL A 1 122 ? -4.049 -10.516 5.966 1.00 98.44 122 VAL A O 1
ATOM 969 N N . ASP A 1 123 ? -4.378 -12.462 4.880 1.00 97.81 123 ASP A N 1
ATOM 970 C CA . ASP A 1 123 ? -3.892 -13.388 5.904 1.00 97.81 123 ASP A CA 1
ATOM 971 C C . ASP A 1 123 ? -2.850 -14.312 5.252 1.00 97.81 123 ASP A C 1
ATOM 973 O O . ASP A 1 123 ? -3.170 -15.127 4.378 1.00 97.81 123 ASP A O 1
ATOM 977 N N . ALA A 1 124 ? -1.585 -1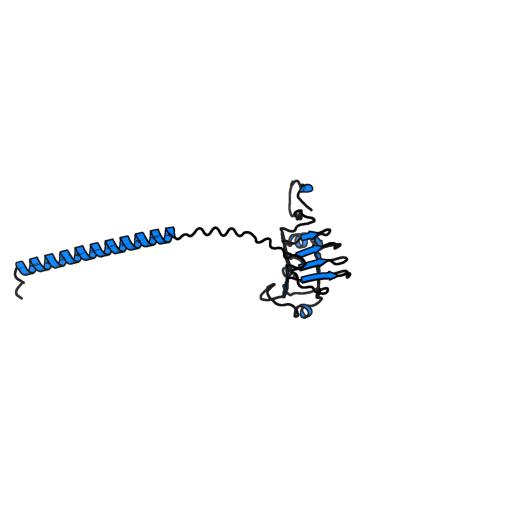4.099 5.607 1.00 98.00 124 ALA A N 1
ATOM 978 C CA . ALA A 1 124 ? -0.420 -14.826 5.123 1.00 98.00 124 ALA A CA 1
ATOM 979 C C . ALA A 1 124 ? 0.516 -15.168 6.294 1.00 98.00 124 ALA A C 1
ATOM 981 O O . ALA A 1 124 ? 0.378 -14.664 7.408 1.00 98.00 124 ALA A O 1
ATOM 982 N N . ARG A 1 125 ? 1.498 -16.043 6.051 1.00 97.62 125 ARG A N 1
ATOM 983 C CA . ARG A 1 125 ? 2.337 -16.596 7.123 1.00 97.62 125 ARG A CA 1
ATOM 984 C C . ARG A 1 125 ? 3.298 -15.574 7.734 1.00 97.62 125 ARG A C 1
ATOM 986 O O . ARG A 1 125 ? 3.477 -15.580 8.948 1.00 97.62 125 ARG A O 1
ATOM 993 N N . GLU A 1 126 ? 3.955 -14.751 6.917 1.00 97.44 126 GLU A N 1
ATOM 994 C CA . GLU A 1 126 ? 4.937 -13.763 7.391 1.00 97.44 126 GLU A CA 1
ATOM 995 C C . GLU A 1 126 ? 4.487 -12.338 7.076 1.00 97.44 126 GLU A C 1
ATOM 997 O O . GLU A 1 126 ? 4.300 -11.532 7.986 1.00 97.44 126 GLU A O 1
ATOM 1002 N N . TYR A 1 127 ? 4.286 -12.011 5.801 1.00 98.38 127 TYR A N 1
ATOM 1003 C CA . TYR A 1 127 ? 3.998 -10.652 5.357 1.00 98.38 127 TYR A CA 1
ATOM 1004 C C . TYR A 1 127 ? 2.655 -10.586 4.638 1.00 98.38 127 TYR A C 1
ATOM 1006 O O . TYR A 1 127 ? 2.498 -11.155 3.557 1.00 98.38 127 TYR A O 1
ATOM 1014 N N . GLY A 1 128 ? 1.708 -9.821 5.181 1.00 98.62 128 GLY A N 1
ATOM 1015 C CA . GLY A 1 128 ? 0.426 -9.609 4.509 1.00 98.62 128 GLY A CA 1
ATOM 1016 C C . GLY A 1 128 ? 0.659 -8.911 3.172 1.00 98.62 128 GLY A C 1
ATOM 1017 O O . GLY A 1 128 ? 0.482 -9.486 2.099 1.00 98.62 128 GLY A O 1
ATOM 1018 N N . ILE A 1 129 ? 1.162 -7.682 3.242 1.00 98.88 129 ILE A N 1
ATOM 1019 C CA . ILE A 1 129 ? 1.538 -6.868 2.089 1.00 98.88 129 ILE A CA 1
ATOM 1020 C C . ILE A 1 129 ? 3.016 -6.493 2.221 1.00 98.88 129 ILE A C 1
ATOM 1022 O O . ILE A 1 129 ? 3.400 -5.755 3.127 1.00 98.88 129 ILE A O 1
ATOM 1026 N N . SER A 1 130 ? 3.863 -6.974 1.313 1.00 98.81 130 SER A N 1
ATOM 1027 C CA . SER A 1 130 ? 5.292 -6.655 1.280 1.00 98.81 130 SER A CA 1
ATOM 1028 C C . SER A 1 130 ? 5.647 -5.857 0.029 1.00 98.81 130 SER A C 1
ATOM 1030 O O . SER A 1 130 ? 5.527 -6.352 -1.090 1.00 98.81 130 SER A O 1
ATOM 1032 N N . ILE A 1 131 ? 6.129 -4.630 0.233 1.00 98.81 131 ILE A N 1
ATOM 1033 C CA . ILE A 1 131 ? 6.547 -3.701 -0.819 1.00 98.81 131 ILE A CA 1
ATOM 1034 C C . ILE A 1 131 ? 8.042 -3.447 -0.667 1.00 98.81 131 ILE A C 1
ATOM 1036 O O . ILE A 1 131 ? 8.504 -3.010 0.390 1.00 98.81 131 ILE A O 1
ATOM 1040 N N . ARG A 1 132 ? 8.817 -3.762 -1.710 1.00 98.69 132 ARG A N 1
ATOM 1041 C CA . ARG A 1 132 ? 10.283 -3.725 -1.643 1.00 98.69 132 ARG A CA 1
ATOM 1042 C C . ARG A 1 132 ? 10.912 -3.021 -2.840 1.00 98.69 132 ARG A C 1
ATOM 1044 O O . ARG A 1 132 ? 10.704 -3.434 -3.976 1.00 98.69 132 ARG A O 1
ATOM 1051 N N . ASN A 1 133 ? 11.816 -2.076 -2.596 1.00 98.19 133 ASN A N 1
ATOM 1052 C CA . ASN A 1 133 ? 12.622 -1.420 -3.634 1.00 98.19 133 ASN A CA 1
ATOM 1053 C C . ASN A 1 133 ? 11.771 -0.844 -4.781 1.00 98.19 133 ASN A C 1
ATOM 1055 O O . ASN A 1 133 ? 12.099 -1.045 -5.951 1.00 98.19 133 ASN A O 1
ATOM 1059 N N . VAL A 1 134 ? 10.641 -0.213 -4.462 1.00 98.38 134 VAL A N 1
ATOM 1060 C CA . VAL A 1 134 ? 9.804 0.461 -5.467 1.00 98.38 134 VAL A CA 1
ATOM 1061 C C . VAL A 1 134 ? 10.215 1.927 -5.589 1.00 98.38 134 VAL A C 1
ATOM 1063 O O . VAL A 1 134 ? 10.802 2.493 -4.665 1.00 98.38 134 VAL A O 1
ATOM 1066 N N . ALA A 1 135 ? 9.936 2.550 -6.733 1.00 98.19 135 ALA A N 1
ATOM 1067 C CA . ALA A 1 135 ? 10.266 3.957 -6.934 1.00 98.19 135 ALA A CA 1
ATOM 1068 C C . ALA A 1 135 ? 9.547 4.859 -5.912 1.00 98.19 135 ALA A C 1
ATOM 1070 O O . ALA A 1 135 ? 8.399 4.614 -5.538 1.00 98.19 135 ALA A O 1
ATOM 1071 N N . GLY A 1 136 ? 10.223 5.916 -5.460 1.00 98.12 136 GLY A N 1
ATOM 1072 C CA . GLY A 1 136 ? 9.693 6.792 -4.417 1.00 98.12 136 GLY A CA 1
ATOM 1073 C C . GLY A 1 136 ? 8.362 7.441 -4.805 1.00 98.12 136 GLY A C 1
ATOM 1074 O O . GLY A 1 136 ? 8.202 7.897 -5.936 1.00 98.12 136 GLY A O 1
ATOM 1075 N N . GLY A 1 137 ? 7.407 7.480 -3.874 1.00 98.06 137 GLY A N 1
ATOM 1076 C CA . GLY A 1 137 ? 6.103 8.123 -4.088 1.00 98.06 137 GLY A CA 1
ATOM 1077 C C . GLY A 1 137 ? 5.113 7.331 -4.946 1.00 98.06 137 GLY A C 1
ATOM 1078 O O . GLY A 1 137 ? 4.044 7.846 -5.262 1.00 98.06 137 GLY A O 1
ATOM 1079 N N . THR A 1 138 ? 5.449 6.098 -5.336 1.00 98.44 138 THR A N 1
ATOM 1080 C CA . THR A 1 138 ? 4.604 5.288 -6.228 1.00 98.44 138 THR A CA 1
ATOM 1081 C C . THR A 1 138 ? 3.599 4.398 -5.499 1.00 98.44 138 THR A C 1
ATOM 1083 O O . THR A 1 138 ? 2.563 4.060 -6.066 1.00 98.44 138 THR A O 1
ATOM 1086 N N . ALA A 1 139 ? 3.868 4.035 -4.243 1.00 98.75 139 ALA A N 1
ATOM 1087 C CA . ALA A 1 139 ? 3.070 3.061 -3.511 1.00 98.75 139 ALA A CA 1
ATOM 1088 C C . ALA A 1 139 ? 2.063 3.714 -2.561 1.00 98.75 139 ALA A C 1
ATOM 1090 O O . ALA A 1 139 ? 2.421 4.514 -1.692 1.00 98.75 139 ALA A O 1
ATOM 1091 N N . THR A 1 140 ? 0.802 3.304 -2.683 1.00 98.81 140 THR A N 1
ATOM 1092 C CA . THR A 1 140 ? -0.282 3.693 -1.778 1.00 98.81 140 THR A CA 1
ATOM 1093 C C . THR A 1 140 ? -1.013 2.448 -1.277 1.00 98.81 140 THR A C 1
ATOM 1095 O O . THR A 1 140 ? -1.536 1.663 -2.065 1.00 98.81 140 THR A O 1
ATOM 1098 N N . VAL A 1 141 ? -1.061 2.257 0.040 1.00 98.81 141 VAL A N 1
ATOM 1099 C CA . VAL A 1 141 ? -1.702 1.109 0.700 1.00 98.81 141 VAL A CA 1
ATOM 1100 C C . VAL A 1 141 ? -2.770 1.630 1.647 1.00 98.81 141 VAL A C 1
ATOM 1102 O O . VAL A 1 141 ? -2.450 2.194 2.696 1.00 98.81 141 VAL A O 1
ATOM 1105 N N . ILE A 1 142 ? -4.041 1.484 1.268 1.00 98.25 142 ILE A N 1
ATOM 1106 C CA . ILE A 1 142 ? -5.149 2.130 1.979 1.00 98.25 142 ILE A CA 1
ATOM 1107 C C . ILE A 1 142 ? -6.332 1.210 2.251 1.00 98.25 142 ILE A C 1
ATOM 1109 O O . ILE A 1 142 ? -6.681 0.392 1.416 1.00 98.25 142 ILE A O 1
ATOM 1113 N N . ASN A 1 143 ? -7.018 1.380 3.379 1.00 97.12 143 ASN A N 1
ATOM 1114 C CA . ASN A 1 143 ? -8.256 0.644 3.688 1.00 97.12 143 ASN A CA 1
ATOM 1115 C C . ASN A 1 143 ? -8.123 -0.895 3.630 1.00 97.12 143 ASN A C 1
ATOM 1117 O O . ASN A 1 143 ? -9.099 -1.585 3.341 1.00 97.12 143 ASN A O 1
ATOM 1121 N N . ASN A 1 144 ? -6.938 -1.457 3.873 1.00 98.06 144 ASN A N 1
ATOM 1122 C CA . ASN A 1 144 ? -6.755 -2.908 3.908 1.00 98.06 144 ASN A CA 1
ATOM 1123 C C . ASN A 1 144 ? -6.887 -3.443 5.334 1.00 98.06 144 ASN A C 1
ATOM 1125 O O . ASN A 1 144 ? -6.650 -2.732 6.312 1.00 98.06 144 ASN A O 1
ATOM 1129 N N . THR A 1 145 ? -7.229 -4.721 5.448 1.00 97.69 145 THR A N 1
ATOM 1130 C CA . THR A 1 145 ? -7.181 -5.482 6.696 1.00 97.69 145 THR A CA 1
ATOM 1131 C C . THR A 1 145 ? -6.108 -6.554 6.567 1.00 97.69 145 THR A C 1
ATOM 1133 O O . THR A 1 145 ? -6.220 -7.429 5.716 1.00 97.69 145 THR A O 1
ATOM 1136 N N . CYS A 1 146 ? -5.068 -6.485 7.393 1.00 98.12 146 CYS A N 1
ATOM 1137 C CA . CYS A 1 146 ? -4.064 -7.539 7.514 1.00 98.12 146 CYS A CA 1
ATOM 1138 C C . CYS A 1 146 ? -4.295 -8.285 8.829 1.00 98.12 146 CYS A C 1
ATOM 1140 O O . CYS A 1 146 ? -4.414 -7.652 9.880 1.00 98.12 146 CYS A O 1
ATOM 1142 N N . ASP A 1 147 ? -4.368 -9.611 8.780 1.00 96.69 147 ASP A N 1
ATOM 1143 C CA . ASP A 1 147 ? -4.762 -10.447 9.918 1.00 96.69 147 ASP A CA 1
ATOM 1144 C C . ASP A 1 147 ? -3.750 -11.576 10.142 1.00 96.69 147 ASP A C 1
ATOM 1146 O O . ASP A 1 147 ? -3.354 -12.227 9.187 1.00 96.69 147 ASP A O 1
ATOM 1150 N N . ASN A 1 148 ? -3.287 -11.762 11.381 1.00 95.00 148 ASN A N 1
ATOM 1151 C CA . ASN A 1 148 ? -2.390 -12.848 11.818 1.00 95.00 148 ASN A CA 1
ATOM 1152 C C . ASN A 1 148 ? -1.070 -13.020 11.037 1.00 95.00 148 ASN A C 1
ATOM 1154 O O . ASN A 1 148 ? -0.490 -14.104 11.028 1.00 95.00 148 ASN A O 1
ATOM 1158 N N . ASN A 1 149 ? -0.553 -11.939 10.454 1.00 96.75 149 ASN A N 1
ATOM 1159 C CA . ASN A 1 149 ? 0.755 -11.923 9.795 1.00 96.75 149 ASN A CA 1
ATOM 1160 C C . ASN A 1 149 ? 1.870 -11.574 10.805 1.00 96.75 149 ASN A C 1
ATOM 1162 O O . ASN A 1 149 ? 1.620 -10.841 11.760 1.00 96.75 149 ASN A O 1
ATOM 1166 N N . GLU A 1 150 ? 3.122 -11.981 10.576 1.00 96.81 150 GLU A N 1
ATOM 1167 C CA . GLU A 1 150 ? 4.260 -11.467 11.366 1.00 96.81 150 GLU A CA 1
ATOM 1168 C C . GLU A 1 150 ? 4.385 -9.938 11.218 1.00 96.81 150 GLU A C 1
ATOM 1170 O O . GLU A 1 150 ? 4.462 -9.208 12.210 1.00 96.81 150 GLU A O 1
ATOM 1175 N N . TYR A 1 151 ? 4.302 -9.442 9.980 1.00 97.94 151 TYR A N 1
ATOM 1176 C CA . TYR A 1 151 ? 4.065 -8.033 9.669 1.00 97.94 151 TYR A CA 1
ATOM 1177 C C . TYR A 1 151 ? 2.878 -7.917 8.718 1.00 97.94 151 TYR A C 1
ATOM 1179 O O . TYR A 1 151 ? 2.854 -8.526 7.652 1.00 97.94 151 TYR A O 1
ATOM 1187 N N . GLY A 1 152 ? 1.889 -7.099 9.073 1.00 98.44 152 GLY A N 1
ATOM 1188 C CA . GLY A 1 152 ? 0.736 -6.881 8.206 1.00 98.44 152 GLY A CA 1
ATOM 1189 C C . GLY A 1 152 ? 1.142 -6.139 6.939 1.00 98.44 152 GLY A C 1
ATOM 1190 O O . GLY A 1 152 ? 0.856 -6.590 5.836 1.00 98.44 152 GLY A O 1
ATOM 1191 N N . ILE A 1 153 ? 1.886 -5.041 7.095 1.00 98.81 153 ILE A N 1
ATOM 1192 C CA . ILE A 1 153 ? 2.479 -4.298 5.979 1.00 98.81 153 ILE A CA 1
ATOM 1193 C C . ILE A 1 153 ? 3.977 -4.133 6.241 1.00 98.81 153 ILE A C 1
ATOM 1195 O O . ILE A 1 153 ? 4.377 -3.664 7.306 1.00 98.81 153 ILE A O 1
ATOM 1199 N N . LEU A 1 154 ? 4.801 -4.486 5.255 1.00 98.75 154 LEU A N 1
ATOM 1200 C CA . LEU A 1 154 ? 6.241 -4.248 5.238 1.00 98.75 154 LEU A CA 1
ATOM 1201 C C . LEU A 1 154 ? 6.595 -3.307 4.082 1.00 98.75 154 LEU A C 1
ATOM 1203 O O . LEU A 1 154 ? 6.404 -3.663 2.919 1.00 98.75 154 LEU A O 1
ATOM 1207 N N . LEU A 1 155 ? 7.185 -2.157 4.406 1.00 98.69 155 LEU A N 1
ATOM 1208 C CA . LEU A 1 155 ? 7.867 -1.278 3.458 1.00 98.69 155 LEU A CA 1
ATOM 1209 C C . LEU A 1 155 ? 9.379 -1.448 3.611 1.00 98.69 155 LEU A C 1
ATOM 1211 O O . LEU A 1 155 ? 9.919 -1.277 4.704 1.00 98.69 155 LEU A O 1
ATOM 1215 N N . TRP A 1 156 ? 10.064 -1.787 2.521 1.00 98.62 156 TRP A N 1
ATOM 1216 C CA . TRP A 1 156 ? 11.516 -1.965 2.502 1.00 98.62 156 TRP A CA 1
ATOM 1217 C C . TRP A 1 156 ? 12.122 -1.157 1.353 1.00 98.62 156 TRP A C 1
ATOM 1219 O O . TRP A 1 156 ? 11.870 -1.479 0.189 1.00 98.62 156 TRP A O 1
ATOM 1229 N N . HIS A 1 157 ? 12.932 -0.136 1.647 1.00 98.38 157 HIS A N 1
ATOM 1230 C CA . HIS A 1 157 ? 13.523 0.772 0.646 1.00 98.38 157 HIS A CA 1
ATOM 1231 C C . HIS A 1 157 ? 12.485 1.296 -0.358 1.00 98.38 157 HIS A C 1
ATOM 1233 O O . HIS A 1 157 ? 12.606 1.092 -1.566 1.00 98.38 157 HIS A O 1
ATOM 1239 N N . SER A 1 158 ? 11.398 1.871 0.146 1.00 98.06 158 SER A N 1
ATOM 1240 C CA . SER A 1 158 ? 10.215 2.258 -0.633 1.00 98.06 158 SER A CA 1
ATOM 1241 C C . SER A 1 158 ? 9.745 3.651 -0.218 1.00 98.06 158 SER A C 1
ATOM 1243 O O . SER A 1 158 ? 8.607 3.848 0.208 1.00 98.06 158 SER A O 1
ATOM 1245 N N . VAL A 1 159 ? 10.658 4.617 -0.300 1.00 98.12 159 VAL A N 1
ATOM 1246 C CA . VAL A 1 159 ? 10.499 5.978 0.233 1.00 98.12 159 VAL A CA 1
ATOM 1247 C C . VAL A 1 159 ? 9.241 6.695 -0.268 1.00 98.12 159 VAL A C 1
ATOM 1249 O O . VAL A 1 159 ? 8.741 6.443 -1.364 1.00 98.12 159 VAL A O 1
ATOM 1252 N N . SER A 1 160 ? 8.722 7.616 0.541 1.00 98.06 160 SER A N 1
ATOM 1253 C CA . SER A 1 160 ? 7.542 8.432 0.217 1.00 98.06 160 SER A CA 1
ATOM 1254 C C . SER A 1 160 ? 6.268 7.634 -0.102 1.00 98.06 160 SER A C 1
ATOM 1256 O O . SER A 1 160 ? 5.377 8.128 -0.785 1.00 98.06 160 SER A O 1
ATOM 1258 N N . SER A 1 161 ? 6.170 6.395 0.386 1.00 98.62 161 SER A N 1
ATOM 1259 C CA . SER A 1 161 ? 4.937 5.598 0.313 1.00 98.62 161 SER A CA 1
ATOM 1260 C C . SER A 1 161 ? 3.857 6.112 1.270 1.00 98.62 161 SER A C 1
ATOM 1262 O O . SER A 1 161 ? 4.169 6.628 2.346 1.00 98.62 161 SER A O 1
ATOM 1264 N N . THR A 1 162 ? 2.593 5.891 0.906 1.00 98.69 162 THR A N 1
ATOM 1265 C CA . THR A 1 162 ? 1.423 6.189 1.748 1.00 98.69 162 THR A CA 1
ATOM 1266 C C . THR A 1 162 ? 0.845 4.907 2.345 1.00 98.69 162 THR A C 1
ATOM 1268 O O . THR A 1 162 ? 0.537 3.968 1.613 1.00 98.69 162 THR A O 1
ATOM 1271 N N . VAL A 1 163 ? 0.649 4.877 3.665 1.00 98.69 163 VAL A N 1
ATOM 1272 C CA . VAL A 1 163 ? -0.031 3.801 4.402 1.00 98.69 163 VAL A CA 1
ATOM 1273 C C . VAL A 1 163 ? -1.126 4.432 5.250 1.00 98.69 163 VAL A C 1
ATOM 1275 O O . VAL A 1 163 ? -0.835 5.024 6.289 1.00 98.69 163 VAL A O 1
ATOM 1278 N N . ALA A 1 164 ? -2.385 4.327 4.826 1.00 97.94 164 ALA A N 1
ATOM 1279 C CA . ALA A 1 164 ? -3.478 5.009 5.518 1.00 97.94 164 ALA A CA 1
ATOM 1280 C C . ALA A 1 164 ? -4.722 4.149 5.737 1.00 97.94 164 ALA A C 1
ATOM 1282 O O . ALA A 1 164 ? -5.072 3.321 4.905 1.00 97.94 164 ALA A O 1
ATOM 1283 N N . ASN A 1 165 ? -5.438 4.371 6.841 1.00 96.75 165 ASN A N 1
ATOM 1284 C CA . ASN A 1 165 ? -6.735 3.734 7.115 1.00 96.75 165 ASN A CA 1
ATOM 1285 C C . ASN A 1 165 ? -6.715 2.188 7.145 1.00 96.75 165 ASN A C 1
ATOM 1287 O O . ASN A 1 165 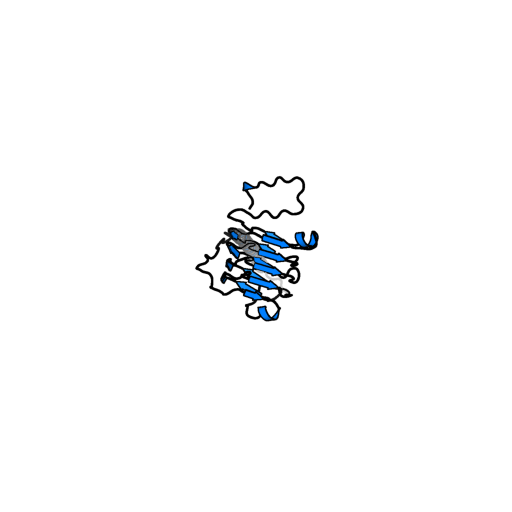? -7.766 1.550 7.027 1.00 96.75 165 ASN A O 1
ATOM 1291 N N . ASN A 1 166 ? -5.546 1.561 7.299 1.00 97.94 166 ASN A N 1
ATOM 1292 C CA . ASN A 1 166 ? -5.435 0.106 7.366 1.00 97.94 166 ASN A CA 1
ATOM 1293 C C . ASN A 1 166 ? -5.754 -0.404 8.776 1.00 97.94 166 ASN A C 1
ATOM 1295 O O . ASN A 1 166 ? -5.624 0.314 9.767 1.00 97.94 166 ASN A O 1
ATOM 1299 N N . THR A 1 167 ? -6.170 -1.664 8.866 1.00 97.19 167 THR A N 1
ATOM 1300 C CA . THR A 1 167 ? -6.379 -2.380 10.128 1.00 97.19 167 THR A CA 1
ATOM 1301 C C . THR A 1 167 ? -5.441 -3.562 10.212 1.00 97.19 167 THR A C 1
ATOM 1303 O O . THR A 1 167 ? -5.390 -4.387 9.306 1.00 97.19 167 THR A O 1
ATOM 1306 N N . PHE A 1 168 ? -4.732 -3.646 11.323 1.00 97.75 168 PHE A N 1
ATOM 1307 C CA . PHE A 1 168 ? -3.845 -4.732 11.669 1.00 97.75 168 PHE A CA 1
ATOM 1308 C C . PHE A 1 168 ? -4.459 -5.505 12.834 1.00 97.75 168 PHE A C 1
ATOM 1310 O O . PHE A 1 168 ? -4.653 -4.955 13.921 1.00 97.75 168 PHE A O 1
ATOM 1317 N N . THR A 1 169 ? -4.759 -6.777 12.608 1.00 96.44 169 THR A N 1
ATOM 1318 C CA . THR A 1 169 ? -5.204 -7.710 13.646 1.00 96.44 169 THR A CA 1
ATOM 1319 C C . THR A 1 169 ? -4.071 -8.691 13.907 1.00 96.44 169 THR A C 1
ATOM 1321 O O . THR A 1 169 ? -3.593 -9.350 12.988 1.00 96.44 169 THR A O 1
ATOM 1324 N N . ASN A 1 170 ? -3.587 -8.734 15.150 1.00 95.44 170 ASN A N 1
ATOM 1325 C CA . ASN A 1 170 ? -2.444 -9.539 15.596 1.00 95.44 170 ASN A CA 1
ATOM 1326 C C . ASN A 1 170 ? -1.165 -9.351 14.757 1.00 95.44 170 ASN A C 1
ATOM 1328 O O . ASN A 1 170 ? -0.334 -10.249 14.681 1.00 95.44 170 ASN A O 1
ATOM 1332 N N . CYS A 1 171 ? -1.007 -8.184 14.134 1.00 97.12 171 CYS A N 1
ATOM 1333 C CA . CYS A 1 171 ? 0.147 -7.820 13.320 1.00 97.12 171 CYS A CA 1
ATOM 1334 C C . CYS A 1 171 ? 0.361 -6.295 13.362 1.00 97.12 171 CYS A C 1
ATOM 1336 O O . CYS A 1 171 ? -0.328 -5.594 14.104 1.00 97.12 171 CYS A O 1
ATOM 1338 N N . GLY A 1 172 ? 1.306 -5.765 12.582 1.00 97.12 172 GLY A N 1
ATOM 1339 C CA . GLY A 1 172 ? 1.564 -4.323 12.531 1.00 97.12 172 GLY A CA 1
ATOM 1340 C C . GLY A 1 172 ? 2.259 -3.849 11.256 1.00 97.12 172 GLY A C 1
ATOM 1341 O O . GLY A 1 172 ? 2.412 -4.601 10.291 1.00 97.12 172 GLY A O 1
ATOM 1342 N N . LEU A 1 173 ? 2.690 -2.588 11.271 1.00 98.00 173 LEU A N 1
ATOM 1343 C CA . LEU A 1 173 ? 3.457 -1.954 10.200 1.00 98.00 173 LEU A CA 1
ATOM 1344 C C . LEU A 1 173 ? 4.959 -2.039 10.493 1.00 98.00 173 LEU A C 1
ATOM 1346 O O . LEU A 1 173 ? 5.414 -1.648 11.568 1.00 98.00 173 LEU A O 1
ATOM 1350 N N . LYS A 1 174 ? 5.743 -2.478 9.509 1.00 97.94 174 LYS A N 1
ATOM 1351 C CA . LYS A 1 174 ? 7.206 -2.432 9.539 1.00 97.94 174 LYS A CA 1
ATOM 1352 C C . LYS A 1 174 ? 7.723 -1.565 8.396 1.00 97.94 174 LYS A C 1
ATOM 1354 O O . LYS A 1 174 ? 7.385 -1.789 7.239 1.00 97.94 174 LYS A O 1
ATOM 1359 N N . ILE A 1 175 ? 8.584 -0.608 8.727 1.00 97.94 175 ILE A N 1
ATOM 1360 C 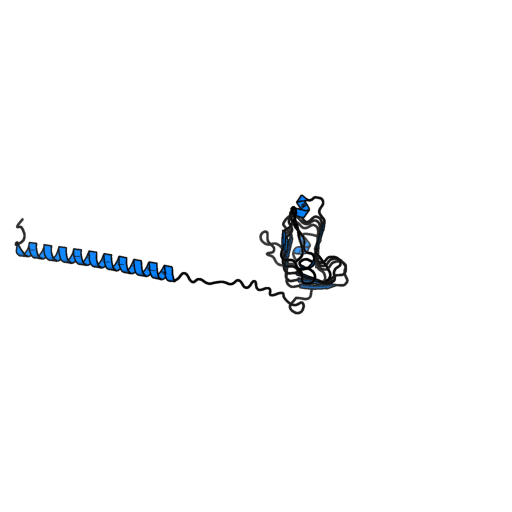CA . ILE A 1 175 ? 9.288 0.243 7.763 1.00 97.94 175 ILE A CA 1
ATOM 1361 C C . ILE A 1 175 ? 10.792 0.024 7.943 1.00 97.94 175 ILE A C 1
ATOM 1363 O O . ILE A 1 175 ? 11.292 0.026 9.072 1.00 97.94 175 ILE A O 1
ATOM 1367 N N . VAL A 1 176 ? 11.498 -0.204 6.837 1.00 98.12 176 VAL A N 1
ATOM 1368 C CA . VAL A 1 176 ? 12.951 -0.402 6.785 1.00 98.12 176 VAL A CA 1
ATOM 1369 C C . VAL A 1 176 ? 13.534 0.534 5.731 1.00 98.12 176 VAL A C 1
ATOM 1371 O O . VAL A 1 176 ? 13.325 0.334 4.535 1.00 98.12 176 VAL A O 1
ATOM 1374 N N . GLU A 1 177 ? 14.279 1.537 6.192 1.00 97.62 177 GLU A N 1
ATOM 1375 C CA . GLU A 1 177 ? 14.936 2.555 5.370 1.00 97.62 177 GLU A CA 1
ATOM 1376 C C . GLU A 1 177 ? 16.370 2.799 5.866 1.00 97.62 177 GLU A C 1
ATOM 1378 O O . GLU A 1 177 ? 16.668 2.585 7.043 1.00 97.62 177 GLU A O 1
ATOM 1383 N N . ASP A 1 178 ? 17.259 3.253 4.978 1.00 96.25 178 ASP A N 1
ATOM 1384 C CA . ASP A 1 178 ? 18.686 3.454 5.294 1.00 96.25 178 ASP A CA 1
ATOM 1385 C C . ASP A 1 178 ? 18.973 4.773 6.023 1.00 96.25 178 ASP A C 1
ATOM 1387 O O . ASP A 1 178 ? 20.014 4.926 6.667 1.00 96.25 178 ASP A O 1
ATOM 1391 N N . THR A 1 179 ? 18.077 5.756 5.904 1.00 96.44 179 THR A N 1
ATOM 1392 C CA . THR A 1 179 ? 18.252 7.091 6.482 1.00 96.44 179 THR A CA 1
ATOM 1393 C C . THR A 1 179 ? 17.008 7.533 7.239 1.00 96.44 179 THR A C 1
ATOM 1395 O O . THR A 1 179 ? 15.889 7.101 6.953 1.00 96.44 179 THR A O 1
ATOM 1398 N N . ILE A 1 180 ? 17.202 8.436 8.203 1.00 92.56 180 ILE A N 1
ATOM 1399 C CA . ILE A 1 180 ? 16.086 9.041 8.932 1.00 92.56 180 ILE A CA 1
ATOM 1400 C C . ILE A 1 180 ? 15.185 9.851 7.994 1.00 92.56 180 ILE A C 1
ATOM 1402 O O . ILE A 1 180 ? 13.973 9.740 8.095 1.00 92.56 180 ILE A O 1
ATOM 1406 N N . ASP A 1 181 ? 15.750 10.582 7.030 1.00 94.81 181 ASP A N 1
ATOM 1407 C CA . ASP A 1 181 ? 14.968 11.362 6.062 1.00 94.81 181 ASP A CA 1
ATOM 1408 C C . ASP A 1 181 ? 14.084 10.460 5.191 1.00 94.81 181 ASP A C 1
ATOM 1410 O O . ASP A 1 181 ? 12.928 10.786 4.933 1.00 94.81 181 ASP A O 1
ATOM 1414 N N . ALA A 1 182 ? 14.601 9.297 4.779 1.00 95.81 182 ALA A N 1
ATOM 1415 C CA . ALA A 1 182 ? 13.834 8.295 4.048 1.00 95.81 182 ALA A CA 1
ATOM 1416 C C . ALA A 1 182 ? 12.686 7.741 4.906 1.00 95.81 182 ALA A C 1
ATOM 1418 O O . ALA A 1 182 ? 11.541 7.736 4.458 1.00 95.81 182 ALA A O 1
ATOM 1419 N N . TYR A 1 183 ? 12.962 7.377 6.160 1.00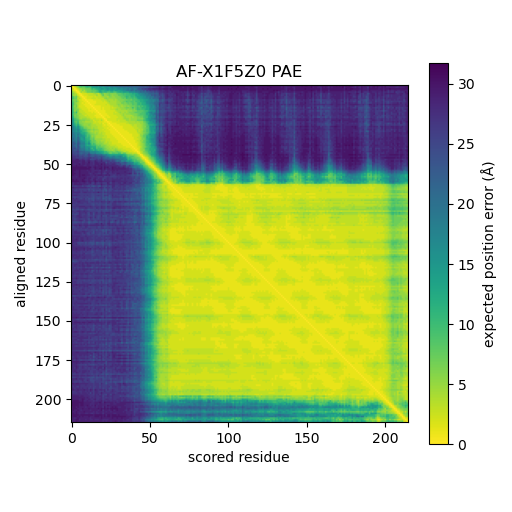 95.00 183 TYR A N 1
ATOM 1420 C CA . TYR A 1 183 ? 11.941 6.917 7.106 1.00 95.00 183 TYR A CA 1
ATOM 1421 C C . TYR A 1 183 ? 10.864 7.984 7.379 1.00 95.00 183 TYR A C 1
ATOM 1423 O O . TYR A 1 183 ? 9.675 7.684 7.435 1.00 95.00 183 TYR A O 1
ATOM 1431 N N . LEU A 1 184 ? 11.265 9.247 7.525 1.00 94.44 184 LEU A N 1
ATOM 1432 C CA . LEU A 1 184 ? 10.365 10.374 7.779 1.00 94.44 184 LEU A CA 1
ATOM 1433 C C . LEU A 1 184 ? 9.610 10.845 6.528 1.00 94.44 184 LEU A C 1
ATOM 1435 O O . LEU A 1 184 ? 8.717 11.681 6.641 1.00 94.44 184 LEU A O 1
ATOM 1439 N N . SER A 1 185 ? 9.949 10.328 5.345 1.00 95.81 185 SER A N 1
ATOM 1440 C CA . SER A 1 185 ? 9.288 10.701 4.091 1.00 95.81 185 SER A CA 1
ATOM 1441 C C . SER A 1 185 ? 7.925 10.034 3.886 1.00 95.81 185 SER A C 1
ATOM 1443 O O . SER A 1 185 ? 7.186 10.445 2.994 1.00 95.81 185 SER A O 1
ATOM 1445 N N . HIS A 1 186 ? 7.603 8.991 4.659 1.00 97.19 186 HIS A N 1
ATOM 1446 C CA . HIS A 1 186 ? 6.348 8.252 4.528 1.00 97.19 186 HIS A CA 1
ATOM 1447 C C . HIS A 1 186 ? 5.162 9.009 5.127 1.00 97.19 186 HIS A C 1
ATOM 1449 O O . HIS A 1 186 ? 5.276 9.655 6.168 1.00 97.19 186 HIS A O 1
ATOM 1455 N N . THR A 1 187 ? 3.991 8.823 4.523 1.00 97.38 187 THR A N 1
ATOM 1456 C CA . THR A 1 187 ? 2.712 9.248 5.099 1.00 97.38 187 THR A CA 1
ATOM 1457 C C . THR A 1 187 ? 2.054 8.046 5.768 1.00 97.38 187 THR A C 1
ATOM 1459 O O . THR A 1 187 ? 1.656 7.102 5.084 1.00 97.38 187 THR A O 1
ATOM 1462 N N . VAL A 1 188 ? 1.949 8.059 7.100 1.00 97.00 188 VAL A N 1
ATOM 1463 C CA . VAL A 1 188 ? 1.332 6.981 7.892 1.00 97.00 188 VAL A CA 1
ATOM 1464 C C . VAL A 1 188 ? 0.218 7.566 8.750 1.00 97.00 188 VAL A C 1
ATOM 1466 O O . VAL A 1 188 ? 0.482 8.217 9.757 1.00 97.00 188 VAL A O 1
ATOM 1469 N N . GLU A 1 189 ? -1.034 7.337 8.358 1.00 95.56 189 GLU A N 1
ATOM 1470 C CA . GLU A 1 189 ? -2.182 8.038 8.945 1.00 95.56 189 GLU A CA 1
ATOM 1471 C C . GLU A 1 189 ? -3.352 7.097 9.226 1.00 95.56 189 GLU A C 1
A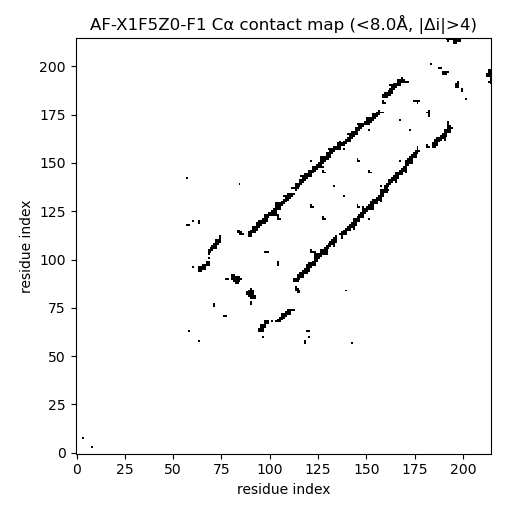TOM 1473 O O . GLU A 1 189 ? -3.648 6.197 8.445 1.00 95.56 189 GLU A O 1
ATOM 1478 N N . ASN A 1 190 ? -4.055 7.313 10.339 1.00 94.75 190 ASN A N 1
ATOM 1479 C CA . ASN A 1 190 ? -5.334 6.654 10.638 1.00 94.75 190 ASN A CA 1
ATOM 1480 C C . ASN A 1 190 ? -5.314 5.116 10.556 1.00 94.75 190 ASN A C 1
ATOM 1482 O O . ASN A 1 190 ? -6.336 4.485 10.290 1.00 94.75 190 ASN A O 1
ATOM 1486 N N . ASN A 1 191 ? -4.159 4.490 10.775 1.00 96.31 191 ASN A N 1
ATOM 1487 C CA . ASN A 1 191 ? -4.067 3.038 10.833 1.00 96.31 191 ASN A CA 1
ATOM 1488 C C . ASN A 1 191 ? -4.432 2.548 12.235 1.00 96.31 191 ASN A C 1
ATOM 1490 O O . ASN A 1 191 ? -4.226 3.262 13.215 1.00 96.31 191 ASN A O 1
ATOM 1494 N N . TRP A 1 192 ? -4.963 1.334 12.328 1.00 96.06 192 TRP A N 1
ATOM 1495 C CA . TRP A 1 192 ? -5.418 0.746 13.582 1.00 96.06 192 TRP A CA 1
ATOM 1496 C C . TRP A 1 192 ? -4.723 -0.585 13.839 1.00 96.06 192 TRP A C 1
ATOM 1498 O O . TRP A 1 192 ? -4.712 -1.435 12.958 1.00 96.06 192 TRP A O 1
ATOM 1508 N N . VAL A 1 193 ? -4.197 -0.794 15.042 1.00 96.00 193 VAL A N 1
ATOM 1509 C CA . VAL A 1 193 ? -3.610 -2.059 15.500 1.00 96.00 193 VAL A CA 1
ATOM 1510 C C . VAL A 1 193 ? -4.456 -2.584 16.650 1.00 96.00 193 VAL A C 1
ATOM 1512 O O . VAL A 1 193 ? -4.616 -1.911 17.666 1.00 96.00 193 VAL A O 1
ATOM 1515 N N . ASN A 1 194 ? -5.038 -3.774 16.491 1.00 94.00 194 ASN A N 1
ATOM 1516 C CA . ASN A 1 194 ? -5.833 -4.449 17.524 1.00 94.00 194 ASN A CA 1
ATOM 1517 C C . ASN A 1 194 ? -6.916 -3.555 18.165 1.00 94.00 194 ASN A C 1
ATOM 1519 O O . ASN A 1 194 ? -7.150 -3.599 19.372 1.00 94.00 194 ASN A O 1
ATOM 1523 N N . GLY A 1 195 ? -7.571 -2.717 17.353 1.00 91.44 195 GLY A N 1
ATOM 1524 C CA . GLY A 1 195 ? -8.630 -1.812 17.811 1.00 91.44 195 GLY A CA 1
ATOM 1525 C C . GLY A 1 195 ? -8.150 -0.504 18.451 1.00 91.44 195 GLY A C 1
ATOM 1526 O O . GLY A 1 195 ? -8.978 0.234 18.978 1.00 91.44 195 GLY A O 1
ATOM 1527 N N . LYS A 1 196 ? -6.855 -0.182 18.376 1.00 92.06 196 LYS A N 1
ATOM 1528 C CA . LYS A 1 196 ? -6.282 1.108 18.788 1.00 92.06 196 LYS A CA 1
ATOM 1529 C C . LYS A 1 196 ? -5.644 1.834 17.615 1.00 92.06 196 LYS A C 1
ATOM 1531 O O . LYS A 1 196 ? -5.298 1.198 16.628 1.00 92.06 196 LYS A O 1
ATOM 1536 N N . ILE A 1 197 ? -5.446 3.144 17.731 1.00 91.88 197 ILE A N 1
ATOM 1537 C CA . ILE A 1 197 ? -4.738 3.925 16.709 1.00 91.88 197 ILE A CA 1
ATOM 1538 C C . ILE A 1 197 ? -3.255 3.531 16.716 1.00 91.88 197 ILE A C 1
ATOM 1540 O O . ILE A 1 197 ? -2.634 3.450 17.773 1.00 91.88 197 ILE A O 1
ATOM 1544 N N . LEU A 1 198 ? -2.680 3.315 15.536 1.00 92.31 198 LEU A N 1
ATOM 1545 C CA . LEU A 1 198 ? -1.246 3.109 15.367 1.00 92.31 198 LEU A CA 1
ATOM 1546 C C . LEU A 1 198 ? -0.512 4.419 15.671 1.00 92.31 198 LEU A C 1
ATOM 1548 O O . LEU A 1 198 ? -0.745 5.440 15.021 1.00 92.31 198 LEU A O 1
ATOM 1552 N N . GLY A 1 199 ? 0.393 4.385 16.645 1.00 87.81 199 GLY A N 1
ATOM 1553 C CA . GLY A 1 199 ? 1.249 5.525 16.964 1.00 87.81 199 GLY A CA 1
ATOM 1554 C C . GLY A 1 199 ? 2.393 5.657 15.958 1.00 87.81 199 GLY A C 1
ATOM 1555 O O . GLY A 1 199 ? 3.330 4.864 15.985 1.00 87.81 199 GLY A O 1
ATOM 1556 N N . PHE A 1 200 ? 2.348 6.667 15.086 1.00 86.19 200 PHE A N 1
ATOM 1557 C CA . PHE A 1 200 ? 3.470 7.031 14.216 1.00 86.19 200 PHE A CA 1
ATOM 1558 C C . PHE A 1 200 ? 3.956 8.434 14.577 1.00 86.19 200 PHE A C 1
ATOM 1560 O O . PHE A 1 200 ? 3.350 9.437 14.208 1.00 86.19 200 PHE A O 1
ATOM 1567 N N . TYR A 1 201 ? 5.031 8.498 15.358 1.00 81.38 201 TYR A N 1
ATOM 1568 C CA . TYR A 1 201 ? 5.532 9.749 15.916 1.00 81.38 201 TYR A CA 1
ATOM 1569 C C . TYR A 1 201 ? 6.837 10.159 15.257 1.00 81.38 201 TYR A C 1
ATOM 1571 O O . TYR A 1 201 ? 7.824 9.424 15.279 1.00 81.38 201 TYR A O 1
ATOM 1579 N N . THR A 1 202 ? 6.853 11.373 14.723 1.00 79.69 202 THR A N 1
ATOM 1580 C CA . THR A 1 202 ? 8.010 11.956 14.048 1.00 79.69 202 THR A CA 1
ATOM 1581 C C . THR A 1 202 ? 8.299 13.331 14.628 1.00 79.69 202 THR A C 1
ATOM 1583 O O . THR A 1 202 ? 7.377 14.132 14.765 1.00 79.69 202 THR A O 1
ATOM 1586 N N . ASN A 1 203 ? 9.569 13.627 14.922 1.00 75.38 203 ASN A N 1
ATOM 1587 C CA . ASN A 1 203 ? 10.021 14.958 15.352 1.00 75.38 203 ASN A CA 1
ATOM 1588 C C . ASN A 1 203 ? 9.280 15.521 16.587 1.00 75.38 203 ASN A C 1
ATOM 1590 O O . ASN A 1 203 ? 8.960 16.707 16.631 1.00 75.38 203 ASN A O 1
ATOM 1594 N N . LEU A 1 204 ? 8.986 14.676 17.584 1.00 76.75 204 LEU A N 1
ATOM 1595 C CA . LEU A 1 204 ? 8.380 15.117 18.844 1.00 76.75 204 LEU A CA 1
ATOM 1596 C C . LEU A 1 204 ? 9.443 15.507 19.876 1.00 76.75 204 LEU A C 1
ATOM 1598 O O . LEU A 1 204 ? 10.312 14.700 20.197 1.00 76.75 204 LEU A O 1
ATOM 1602 N N . ASP A 1 205 ? 9.281 16.687 20.476 1.00 72.19 205 ASP A N 1
ATOM 1603 C CA . ASP A 1 205 ? 10.001 17.102 21.681 1.00 72.19 205 ASP A CA 1
ATOM 1604 C C . ASP A 1 205 ? 9.065 17.048 22.897 1.00 72.19 205 ASP A C 1
ATOM 1606 O O . ASP A 1 205 ? 7.924 17.509 22.851 1.00 72.19 205 ASP A O 1
ATOM 1610 N N . SER A 1 206 ? 9.547 16.476 24.006 1.00 73.31 206 SER A N 1
ATOM 1611 C CA . SER A 1 206 ? 8.886 16.509 25.327 1.00 73.31 206 SER A CA 1
ATOM 1612 C C . SER A 1 206 ? 7.415 16.045 25.371 1.00 73.31 206 SER A C 1
ATOM 1614 O O . SER A 1 206 ? 6.666 16.453 26.259 1.00 73.31 206 SER A O 1
ATOM 1616 N N . THR A 1 207 ? 6.988 15.182 24.445 1.00 77.00 207 THR A N 1
ATOM 1617 C CA . THR A 1 207 ? 5.614 14.652 24.404 1.00 77.00 207 THR A CA 1
ATOM 1618 C C . THR A 1 207 ? 5.484 13.393 25.265 1.00 77.00 207 THR A C 1
ATOM 1620 O O . THR A 1 207 ? 6.353 12.525 25.238 1.00 77.00 207 THR A O 1
ATOM 1623 N N . ILE A 1 208 ? 4.389 13.283 26.025 1.00 76.31 208 ILE A N 1
ATOM 1624 C CA . ILE A 1 208 ? 4.032 12.063 26.761 1.00 76.31 208 ILE A CA 1
ATOM 1625 C C . ILE A 1 208 ? 3.237 11.155 25.818 1.00 76.31 208 ILE A C 1
ATOM 1627 O O . ILE A 1 208 ? 2.190 11.558 25.314 1.00 76.31 208 ILE A O 1
ATOM 1631 N N . ILE A 1 209 ? 3.736 9.940 25.586 1.00 75.62 209 ILE A N 1
ATOM 1632 C CA . ILE A 1 209 ? 3.043 8.900 24.817 1.00 75.62 209 ILE A CA 1
ATOM 1633 C C . ILE A 1 209 ? 2.258 8.033 25.804 1.00 75.62 209 ILE A C 1
ATOM 1635 O O . ILE A 1 209 ? 2.845 7.428 26.699 1.00 75.62 209 ILE A O 1
ATOM 1639 N N . ASP A 1 210 ? 0.935 8.000 25.651 1.00 73.44 210 ASP A N 1
ATOM 1640 C CA . ASP A 1 210 ? 0.031 7.235 26.513 1.00 73.44 210 ASP A CA 1
ATOM 1641 C C . ASP A 1 210 ? -0.290 5.871 25.873 1.00 73.44 210 ASP A C 1
ATOM 1643 O O . ASP A 1 210 ? -1.159 5.759 25.008 1.00 73.44 210 ASP A O 1
ATOM 1647 N N . GLU A 1 211 ? 0.423 4.821 26.294 1.00 64.94 211 GLU A N 1
ATOM 1648 C CA . GLU A 1 211 ? 0.264 3.431 25.822 1.00 64.94 211 GLU A CA 1
ATOM 1649 C C . GLU A 1 211 ? -1.188 2.889 25.731 1.00 64.94 211 GLU A C 1
ATOM 1651 O O . GLU A 1 211 ? -1.476 2.106 24.822 1.00 64.94 211 GLU A O 1
ATOM 1656 N N . PRO A 1 212 ? -2.164 3.228 26.601 1.00 67.88 212 PRO A N 1
ATOM 1657 C CA . PRO A 1 212 ? -3.539 2.757 26.434 1.00 67.88 212 PRO A CA 1
ATOM 1658 C C . PRO A 1 212 ? -4.232 3.292 25.174 1.00 67.88 212 PRO A C 1
ATOM 1660 O O . PRO A 1 212 ? -5.123 2.605 24.673 1.00 67.88 212 PRO A O 1
ATOM 1663 N N . VAL A 1 213 ? -3.823 4.448 24.639 1.00 73.00 213 VAL A N 1
ATOM 1664 C CA . VAL A 1 213 ? -4.428 5.058 23.440 1.00 73.00 213 VAL A CA 1
ATOM 1665 C C . VAL A 1 213 ? -3.914 4.411 22.152 1.00 73.00 213 VAL A C 1
ATOM 1667 O O . VAL A 1 213 ? -4.661 4.310 21.176 1.00 73.00 213 VAL A O 1
ATOM 1670 N N . TYR A 1 214 ? -2.670 3.930 22.162 1.00 74.44 214 TYR A N 1
ATOM 1671 C CA . TYR A 1 214 ? -1.973 3.472 20.963 1.00 74.44 214 TYR A CA 1
ATOM 1672 C C . TYR A 1 214 ? -1.676 1.967 20.984 1.00 74.44 214 TYR A C 1
ATOM 1674 O O . TYR A 1 214 ? -1.650 1.334 22.045 1.00 74.44 214 TYR A O 1
ATOM 1682 N N . GLY A 1 215 ? -1.528 1.384 19.795 1.00 61.41 215 GLY A N 1
ATOM 1683 C CA . GLY A 1 215 ? -1.242 -0.037 19.573 1.00 61.41 215 GLY A CA 1
ATOM 1684 C C . GLY A 1 215 ? -0.131 -0.260 18.564 1.00 61.41 215 GLY A C 1
ATOM 1685 O O . GLY A 1 215 ? 0.131 0.665 17.760 1.00 61.41 215 GLY A O 1
#